Protein AF-A0A3B3UXQ2-F1 (afdb_monomer)

Organism: NCBI:txid48699

Radius of gyration: 31.1 Å; Cα contacts (8 Å, |Δi|>4): 184; chains: 1; bounding box: 37×90×106 Å

InterPro domains:
  IPR001568 Ribonuclease T2-like [PF00445] (34-182)
  IPR001568 Ribonuclease T2-like [PTHR11240] (15-183)
  IPR018188 Ribonuclease T2, His active site 1 [PS00530] (60-67)
  IPR033130 Ribonuclease T2, His active site 2 [PS00531] (106-117)
  IPR033697 Ribonuclease T2, eukaryotic [cd01061] (34-186)
  IPR036430 Ribonuclease T2-like superfamily [G3DSA:3.90.730.10] (31-186)
  IPR036430 Ribonuclease T2-like superfamily [SSF55895] (14-182)

Secondary structure (DSSP, 8-state):
--PPP--PPP----------------------S-S-EEEEEE-HHHHHHHS-------S-EEEEEEESS-SS--TTS---GGGGGGGHHHHHHHS--SS-TT-SHHHHHHIIIIIHHHTTSTTTSSHHHHHHHHHHHHHHH-HHHHHHHTT----SSPPPHHHHHHHHHHHHSSPPP---PPPP--

Foldseek 3Di:
DDDDDDDDDDDDPPPPPPPPPPPPPPPPPPDQQADDKDFDKDQLVQVCVPPPFDDPDFFIATQFIAGPGFFQQDVPDFDDCVLAVVCVVVCLVRVADRHDSPDCVSVRRRCRTGLNSVLVDPQSVDSNSRSVVSSVVCVVLVLRVLCVVLVNHDDPDDDDPCSSQVSSCVVPVDGDDDDHDDPPPD

Sequence (186 aa):
MSATRSAMRLHFPLLVCLAAAMSSAVITSPIKLWTKVILTQQWPKTFCSTEHCQLNISYWTLHGLWPDKGEFCNSSWHFNATEIEDLIPDMKKVWPDLLNPSSFHFWKYEWSKHGTCAAEADSLNSQHKYFSKALELYQKVDLNSMLQKANITPSDKYYTFSDIEQAMENFYGVKPKIQCLHPSTV

Solvent-accessible surface area (backbone atoms only — not comparable to full-atom values): 11876 Å² total; per-residue (Å²): 142,84,87,84,81,85,84,89,80,85,82,77,81,80,81,78,78,79,77,76,78,80,77,77,75,78,81,75,72,78,82,69,77,49,91,50,74,43,83,38,70,41,53,51,63,66,57,44,70,82,41,91,50,91,73,97,57,93,57,70,26,45,72,47,61,32,37,78,38,69,62,50,64,37,86,83,61,68,70,56,71,80,63,37,57,91,48,45,72,56,38,59,70,44,46,46,34,74,78,46,67,91,48,63,61,55,60,37,48,49,33,33,35,22,36,46,43,40,29,76,40,85,80,22,54,42,72,41,39,38,56,52,48,46,54,51,48,52,64,71,64,32,63,59,62,52,33,48,77,70,72,53,65,96,61,97,68,84,77,58,71,64,60,57,48,51,54,47,21,72,70,71,75,46,83,76,89,86,86,80,82,74,82,75,89,122

Mean predicted aligned error: 9.8 Å

Nearest PDB structures (foldseek):
  3t0o-assembly1_A  TM=9.475E-01  e=4.324E-17  Homo sapiens
  1dix-assembly1_A  TM=9.294E-01  e=6.205E-11  Solanum lycopersicum
  1j1f-assembly1_A  TM=8.868E-01  e=3.486E-10  Momordica charantia
  1j1g-assembly1_A  TM=8.896E-01  e=1.731E-09  Momordica charantia
  1ucg-assembly2_B  TM=8.841E-01  e=1.958E-09  Momordica charantia

pLDDT: mean 89.01, std 15.71, range [41.19, 98.94]

Structure (mmCIF, N/CA/C/O backbone):
data_AF-A0A3B3UXQ2-F1
#
_entry.id   AF-A0A3B3UXQ2-F1
#
loop_
_atom_site.group_PDB
_atom_site.id
_atom_site.type_symbol
_atom_site.label_atom_id
_atom_site.label_alt_id
_atom_site.label_comp_id
_atom_site.label_asym_id
_atom_site.label_entity_id
_atom_site.label_seq_id
_atom_site.pdbx_PDB_ins_code
_atom_site.Cartn_x
_atom_site.Cartn_y
_atom_site.Cartn_z
_atom_site.occupancy
_atom_site.B_iso_or_equiv
_atom_site.auth_seq_id
_atom_site.auth_comp_id
_atom_site.auth_asym_id
_atom_site.auth_atom_id
_atom_site.pdbx_PDB_model_num
ATOM 1 N N . MET A 1 1 ? 18.613 -73.021 -80.975 1.00 45.41 1 MET A N 1
ATOM 2 C CA . MET A 1 1 ? 18.593 -73.886 -79.776 1.00 45.41 1 MET A CA 1
ATOM 3 C C . MET A 1 1 ? 19.503 -73.268 -78.730 1.00 45.41 1 MET A C 1
ATOM 5 O O . MET A 1 1 ? 20.704 -73.307 -78.929 1.00 45.41 1 MET A O 1
ATOM 9 N N . SER A 1 2 ? 18.962 -72.662 -77.676 1.00 41.69 2 SER A N 1
ATOM 10 C CA . SER A 1 2 ? 19.602 -72.665 -76.353 1.00 41.69 2 SER A CA 1
ATOM 11 C C . SER A 1 2 ? 18.616 -72.083 -75.344 1.00 41.69 2 SER A C 1
ATOM 13 O O . SER A 1 2 ? 18.311 -70.895 -75.378 1.00 41.69 2 SER A O 1
ATOM 15 N N . ALA A 1 3 ? 18.052 -72.956 -74.513 1.00 41.19 3 ALA A N 1
ATOM 16 C CA . ALA A 1 3 ? 17.227 -72.586 -73.375 1.00 41.19 3 ALA A CA 1
ATOM 17 C C . ALA A 1 3 ? 18.155 -72.312 -72.184 1.00 41.19 3 ALA A C 1
ATOM 19 O O . ALA A 1 3 ? 18.926 -73.185 -71.782 1.00 41.19 3 ALA A O 1
ATOM 20 N N . THR A 1 4 ? 18.099 -71.107 -71.624 1.00 48.34 4 THR A N 1
ATOM 21 C CA . THR A 1 4 ? 18.852 -70.723 -70.427 1.00 48.34 4 THR A CA 1
ATOM 22 C C . THR A 1 4 ? 18.126 -71.192 -69.165 1.00 48.34 4 THR A C 1
ATOM 24 O O . THR A 1 4 ? 16.944 -70.921 -68.954 1.00 48.34 4 THR A O 1
ATOM 27 N N . ARG A 1 5 ? 18.849 -71.933 -68.317 1.00 51.59 5 ARG A N 1
ATOM 28 C CA . ARG A 1 5 ? 18.400 -72.406 -67.002 1.00 51.59 5 ARG A CA 1
ATOM 29 C C . ARG A 1 5 ? 18.565 -71.317 -65.932 1.00 51.59 5 ARG A C 1
ATOM 31 O O . ARG A 1 5 ? 19.654 -70.796 -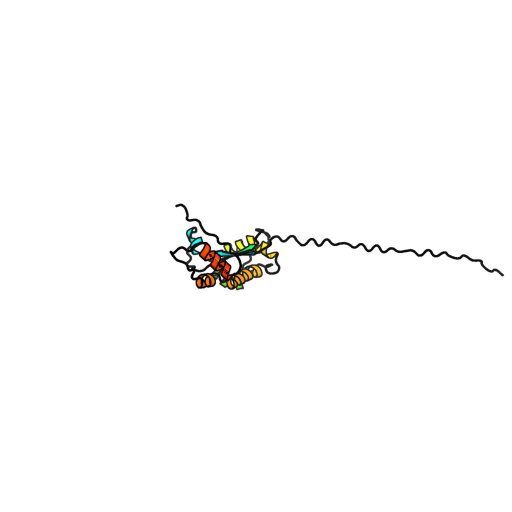65.752 1.00 51.59 5 ARG A O 1
ATOM 38 N N . SER A 1 6 ? 17.458 -71.070 -65.231 1.00 51.09 6 SER A N 1
ATOM 39 C CA . SER A 1 6 ? 17.244 -70.858 -63.785 1.00 51.09 6 SER A CA 1
ATOM 40 C C . SER A 1 6 ? 18.303 -70.166 -62.9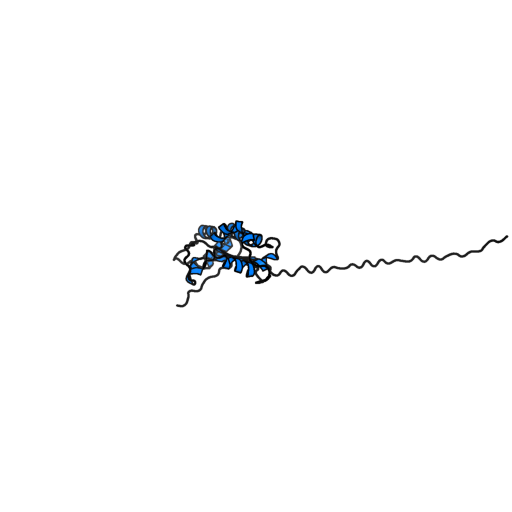07 1.00 51.09 6 SER A C 1
ATOM 42 O O . SER A 1 6 ? 19.418 -70.655 -62.756 1.00 51.09 6 SER A O 1
ATOM 44 N N . ALA A 1 7 ? 17.850 -69.167 -62.138 1.00 57.28 7 ALA A N 1
ATOM 45 C CA . ALA A 1 7 ? 18.237 -69.007 -60.734 1.00 57.28 7 ALA A CA 1
ATOM 46 C C . ALA A 1 7 ? 17.088 -68.344 -59.946 1.00 57.28 7 ALA A C 1
ATOM 48 O O . ALA A 1 7 ? 16.740 -67.186 -60.175 1.00 57.28 7 ALA A O 1
ATOM 49 N N . MET A 1 8 ? 16.488 -69.098 -59.024 1.00 56.50 8 MET A N 1
ATOM 50 C CA . MET A 1 8 ? 15.446 -68.647 -58.100 1.00 56.50 8 MET A CA 1
ATOM 51 C C . MET A 1 8 ? 16.088 -67.787 -56.999 1.00 56.50 8 MET A C 1
ATOM 53 O O . MET A 1 8 ? 16.945 -68.269 -56.262 1.00 56.50 8 MET A O 1
ATOM 57 N N . ARG A 1 9 ? 15.714 -66.506 -56.897 1.00 60.28 9 ARG A N 1
ATOM 58 C CA . ARG A 1 9 ? 16.185 -65.608 -55.829 1.00 60.28 9 ARG A CA 1
ATOM 59 C C . ARG A 1 9 ? 15.350 -65.828 -54.564 1.00 60.28 9 ARG A C 1
ATOM 61 O O . ARG A 1 9 ? 14.142 -65.617 -54.588 1.00 60.28 9 ARG A O 1
ATOM 68 N N . LEU A 1 10 ? 15.991 -66.226 -53.462 1.00 55.25 10 LEU A N 1
ATOM 69 C CA . LEU A 1 10 ? 15.386 -66.181 -52.128 1.00 55.25 10 LEU A CA 1
ATOM 70 C C . LEU A 1 10 ? 15.255 -64.716 -51.685 1.00 55.25 10 LEU A C 1
ATOM 72 O O . LEU A 1 10 ? 16.259 -64.019 -51.546 1.00 55.25 10 LEU A O 1
ATOM 76 N N . HIS A 1 11 ? 14.029 -64.261 -51.434 1.00 55.28 11 HIS A N 1
ATOM 77 C CA . HIS A 1 11 ? 13.772 -62.980 -50.782 1.00 55.28 11 HIS A CA 1
ATOM 78 C C . HIS A 1 11 ? 13.707 -63.177 -49.262 1.00 55.28 11 HIS A C 1
ATOM 80 O O . HIS A 1 11 ? 12.756 -63.757 -48.749 1.00 55.28 11 HIS A O 1
ATOM 86 N N . PHE A 1 12 ? 14.714 -62.676 -48.545 1.00 58.12 12 PHE A N 1
ATOM 87 C CA . PHE A 1 12 ? 14.623 -62.429 -47.105 1.00 58.12 12 PHE A CA 1
ATOM 88 C C . PHE A 1 12 ? 13.926 -61.075 -46.900 1.00 58.12 12 PHE A C 1
ATOM 90 O O . PHE A 1 12 ? 14.437 -60.071 -47.406 1.00 58.12 12 PHE A O 1
ATOM 97 N N . PRO A 1 13 ? 12.778 -60.995 -46.204 1.00 55.69 13 PRO A N 1
ATOM 98 C CA . PRO A 1 13 ? 12.176 -59.708 -45.901 1.00 55.69 13 PRO A CA 1
ATOM 99 C C . PRO A 1 13 ? 13.053 -58.999 -44.865 1.00 55.69 13 PRO A C 1
ATOM 101 O O . PRO A 1 13 ? 13.281 -59.505 -43.767 1.00 55.69 13 PRO A O 1
ATOM 104 N N . LEU A 1 14 ? 13.576 -57.830 -45.236 1.00 58.22 14 LEU A N 1
ATOM 105 C CA . LEU A 1 14 ? 14.294 -56.946 -44.327 1.00 58.22 14 LEU A CA 1
ATOM 106 C C . LEU A 1 14 ? 13.272 -56.405 -43.312 1.00 58.22 14 LEU A C 1
ATOM 108 O O . LEU A 1 14 ? 12.486 -55.514 -43.634 1.00 58.22 14 LEU A O 1
ATOM 112 N N . LEU A 1 15 ? 13.228 -56.976 -42.107 1.00 58.78 15 LEU A N 1
ATOM 113 C CA . LEU A 1 15 ? 12.403 -56.452 -41.019 1.00 58.78 15 LEU A CA 1
ATOM 114 C C . LEU A 1 15 ? 13.050 -55.147 -40.526 1.00 58.78 15 LEU A C 1
ATOM 116 O O . LEU A 1 15 ? 13.990 -55.159 -39.734 1.00 58.78 15 LEU A O 1
ATOM 120 N N . VAL A 1 16 ? 12.591 -54.009 -41.045 1.00 60.91 16 VAL A N 1
ATOM 121 C CA . VAL A 1 16 ? 13.014 -52.689 -40.565 1.00 60.91 16 VAL A CA 1
ATOM 122 C C . VAL A 1 16 ? 12.272 -52.411 -39.257 1.00 60.91 16 VAL A C 1
ATOM 124 O O . VAL A 1 16 ? 11.147 -51.916 -39.258 1.00 60.91 16 VAL A O 1
ATOM 127 N N . CYS A 1 17 ? 12.886 -52.753 -38.123 1.00 57.38 17 CYS A N 1
ATOM 128 C CA . CYS A 1 17 ? 12.421 -52.290 -36.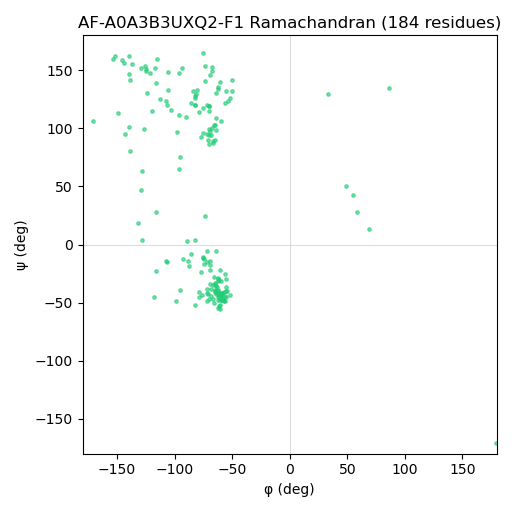818 1.00 57.38 17 CYS A CA 1
ATOM 129 C C . CYS A 1 17 ? 12.683 -50.781 -36.709 1.00 57.38 17 CYS A C 1
ATOM 131 O O . CYS A 1 17 ? 13.796 -50.358 -36.395 1.00 57.38 17 CYS A O 1
ATOM 133 N N . LEU A 1 18 ? 11.661 -49.963 -36.970 1.00 61.59 18 LEU A N 1
ATOM 134 C CA . LEU A 1 18 ? 11.674 -48.545 -36.618 1.00 61.59 18 LEU A CA 1
ATOM 135 C C . LEU A 1 18 ? 11.628 -48.443 -35.084 1.00 61.59 18 LEU A C 1
ATOM 137 O O . LEU A 1 18 ? 10.563 -48.500 -34.472 1.00 61.59 18 LEU A O 1
ATOM 141 N N . ALA A 1 19 ? 12.790 -48.330 -34.444 1.00 62.09 19 ALA A N 1
ATOM 142 C CA . ALA A 1 19 ? 12.859 -47.950 -33.041 1.00 62.09 19 ALA A CA 1
ATOM 143 C C . ALA A 1 19 ? 12.462 -46.470 -32.938 1.00 62.09 19 ALA A C 1
ATOM 145 O O . ALA A 1 19 ? 13.280 -45.577 -33.154 1.00 62.09 19 ALA A O 1
ATOM 146 N N . ALA A 1 20 ? 11.186 -46.201 -32.661 1.00 63.41 20 ALA A N 1
ATOM 147 C CA . ALA A 1 20 ? 10.742 -44.866 -32.298 1.00 63.41 20 ALA A CA 1
ATOM 148 C C . ALA A 1 20 ? 11.381 -44.515 -30.949 1.00 63.41 20 ALA A C 1
ATOM 150 O O . ALA A 1 20 ? 10.963 -45.011 -29.902 1.00 63.41 20 ALA A O 1
ATOM 151 N N . ALA A 1 21 ? 12.426 -43.689 -30.975 1.00 63.66 21 ALA A N 1
ATOM 152 C CA . ALA A 1 21 ? 12.974 -43.093 -29.770 1.00 63.66 21 ALA A CA 1
ATOM 153 C C . ALA A 1 21 ? 11.899 -42.174 -29.174 1.00 63.66 21 ALA A C 1
ATOM 155 O O . ALA A 1 21 ? 11.699 -41.048 -29.630 1.00 63.66 21 ALA A O 1
ATOM 156 N N . MET A 1 22 ? 11.169 -42.676 -28.177 1.00 65.12 22 MET A N 1
ATOM 157 C CA . MET A 1 22 ? 10.328 -41.859 -27.309 1.00 65.12 22 MET A CA 1
ATOM 158 C C . MET A 1 22 ? 11.271 -40.974 -26.495 1.00 65.12 22 MET A C 1
ATOM 160 O O . MET A 1 22 ? 11.751 -41.358 -25.430 1.00 65.12 22 MET A O 1
ATOM 164 N N . SER A 1 23 ? 11.619 -39.817 -27.053 1.00 63.56 23 SER A N 1
ATOM 165 C CA . SER A 1 23 ? 12.373 -38.797 -26.340 1.00 63.56 23 SER A CA 1
ATOM 166 C C . SER A 1 23 ? 11.430 -38.198 -25.303 1.00 63.56 23 SER A C 1
ATOM 168 O O . SER A 1 23 ? 10.652 -37.291 -25.598 1.00 63.56 23 SER A O 1
ATOM 170 N N . SER A 1 24 ? 11.421 -38.777 -24.104 1.00 63.53 24 SER A N 1
ATOM 171 C CA . SER A 1 24 ? 10.720 -38.217 -22.955 1.00 63.53 24 SER A CA 1
ATOM 172 C C . SER A 1 24 ? 11.399 -36.898 -22.600 1.00 63.53 24 SER A C 1
ATOM 174 O O . SER A 1 24 ? 12.364 -36.872 -21.839 1.00 63.53 24 SER A O 1
ATOM 176 N N . ALA A 1 25 ? 10.930 -35.798 -23.190 1.00 63.47 25 ALA A N 1
ATOM 177 C CA . ALA A 1 25 ? 11.287 -34.467 -22.735 1.00 63.47 25 ALA A CA 1
ATOM 178 C C . ALA A 1 25 ? 10.817 -34.356 -21.282 1.00 63.47 25 ALA A C 1
ATOM 180 O O . ALA A 1 25 ? 9.619 -34.299 -21.002 1.00 63.47 25 ALA A O 1
ATOM 181 N N . VAL A 1 26 ? 11.762 -34.393 -20.345 1.00 62.19 26 VAL A N 1
ATOM 182 C CA . VAL A 1 26 ? 11.487 -34.089 -18.945 1.00 62.19 26 VAL A CA 1
ATOM 183 C C . VAL A 1 26 ? 11.091 -32.618 -18.914 1.00 62.19 26 VAL A C 1
ATOM 185 O O . VAL A 1 26 ? 11.939 -31.740 -19.055 1.00 62.19 26 VAL A O 1
ATOM 188 N N . ILE A 1 27 ? 9.792 -32.345 -18.795 1.00 61.56 27 ILE A N 1
ATOM 189 C CA . ILE A 1 27 ? 9.278 -30.996 -18.568 1.00 61.56 27 ILE A CA 1
ATOM 190 C C . ILE A 1 27 ? 9.687 -30.627 -17.142 1.00 61.56 27 ILE A C 1
ATOM 192 O O . ILE A 1 27 ? 8.961 -30.874 -16.181 1.00 61.56 27 ILE A O 1
ATOM 196 N N . THR A 1 28 ? 10.892 -30.086 -16.978 1.00 60.62 28 THR A N 1
ATOM 197 C CA . THR A 1 28 ? 11.260 -29.391 -15.750 1.00 60.62 28 THR A CA 1
ATOM 198 C C . THR A 1 28 ? 10.453 -28.103 -15.736 1.00 60.62 28 THR A C 1
ATOM 200 O O . THR A 1 28 ? 10.793 -27.153 -16.442 1.00 60.62 28 THR A O 1
ATOM 203 N N . SER A 1 29 ? 9.346 -28.081 -14.992 1.00 65.25 29 SER A N 1
ATOM 204 C CA . SER A 1 29 ? 8.642 -26.832 -14.713 1.00 65.25 29 SER A CA 1
ATOM 205 C C . SER A 1 29 ? 9.662 -25.807 -14.206 1.00 65.25 29 SER A C 1
ATOM 207 O O . SER A 1 29 ? 10.474 -26.168 -13.345 1.00 65.25 29 SER A O 1
ATOM 209 N N . PRO A 1 30 ? 9.669 -24.567 -14.726 1.00 68.56 30 PRO A N 1
ATOM 210 C CA . PRO A 1 30 ? 10.588 -23.551 -14.239 1.00 68.56 30 PRO A CA 1
ATOM 211 C C . PRO A 1 30 ? 10.400 -23.401 -12.728 1.00 68.56 30 PRO A C 1
ATOM 213 O O . PRO A 1 30 ? 9.272 -23.363 -12.226 1.00 68.56 30 PRO A O 1
ATOM 216 N N . ILE A 1 31 ? 11.516 -23.394 -11.998 1.00 74.12 31 ILE A N 1
ATOM 217 C CA . ILE A 1 31 ? 11.514 -23.181 -10.553 1.00 74.12 31 ILE A CA 1
ATOM 218 C C . ILE A 1 31 ? 10.983 -21.769 -10.329 1.00 74.12 31 ILE A C 1
ATOM 220 O O . ILE A 1 31 ? 11.674 -20.804 -10.646 1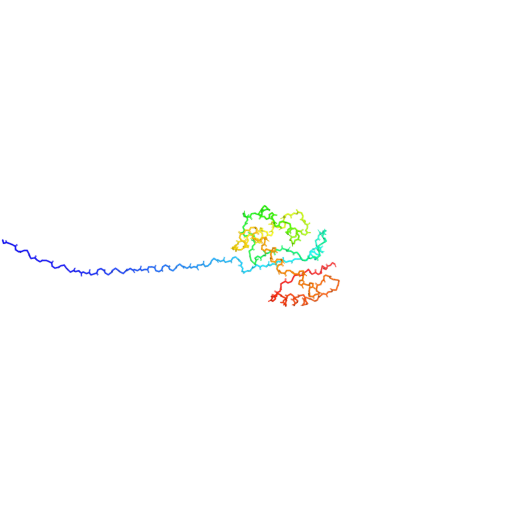.00 74.12 31 ILE A O 1
ATOM 224 N N . LYS A 1 32 ? 9.761 -21.660 -9.800 1.00 80.50 32 LYS A N 1
ATOM 225 C CA . LYS A 1 32 ? 9.189 -20.365 -9.436 1.00 80.50 32 LYS A CA 1
ATOM 226 C C . LYS A 1 32 ? 10.013 -19.736 -8.324 1.00 80.50 32 LYS A C 1
ATOM 228 O O . LYS A 1 32 ? 10.265 -20.393 -7.308 1.00 80.50 32 LYS A O 1
ATOM 233 N N . LEU A 1 33 ? 10.393 -18.473 -8.490 1.00 88.75 33 LEU A N 1
ATOM 234 C CA . LEU A 1 33 ? 11.176 -17.745 -7.492 1.00 88.75 33 LEU A CA 1
ATOM 235 C C . LEU A 1 33 ? 10.388 -17.541 -6.189 1.00 88.75 33 LEU A C 1
ATOM 237 O O . LEU A 1 33 ? 10.951 -17.577 -5.093 1.00 88.75 33 LEU A O 1
ATOM 241 N N . TRP A 1 34 ? 9.076 -17.357 -6.313 1.00 95.75 34 TRP A N 1
ATOM 242 C CA . TRP A 1 34 ? 8.150 -17.099 -5.218 1.00 95.75 34 TRP A CA 1
ATOM 243 C C . TRP A 1 34 ? 6.837 -17.861 -5.412 1.00 95.75 34 TRP A C 1
ATOM 245 O O . TRP A 1 34 ? 6.515 -18.343 -6.500 1.00 95.75 34 TRP A O 1
ATOM 255 N N . THR A 1 35 ? 6.075 -18.008 -4.329 1.00 95.69 35 THR A N 1
ATOM 256 C CA . THR A 1 35 ? 4.835 -18.807 -4.319 1.00 95.69 35 THR A CA 1
ATOM 257 C C . THR A 1 35 ? 3.587 -17.984 -4.051 1.00 95.69 35 THR A C 1
ATOM 259 O O . THR A 1 35 ? 2.493 -18.384 -4.451 1.00 95.69 35 THR A O 1
ATOM 262 N N . LYS A 1 36 ? 3.738 -16.823 -3.411 1.00 95.75 36 LYS A N 1
ATOM 263 C CA . LYS A 1 36 ? 2.648 -15.880 -3.156 1.00 95.75 36 LYS A CA 1
ATOM 264 C C . LYS A 1 36 ? 3.147 -14.440 -3.210 1.00 95.75 36 LYS A C 1
ATOM 266 O O . LYS A 1 36 ? 4.325 -14.174 -2.991 1.00 95.75 36 LYS A O 1
ATOM 271 N N . VAL A 1 37 ? 2.211 -13.527 -3.440 1.00 97.19 37 VAL A N 1
ATOM 272 C CA . VAL A 1 37 ? 2.403 -12.089 -3.239 1.00 97.19 37 VAL A CA 1
ATOM 273 C C . VAL A 1 37 ? 1.675 -11.640 -1.979 1.00 97.19 37 VAL A C 1
ATOM 275 O O . VAL A 1 37 ? 0.645 -12.203 -1.606 1.00 97.19 37 VAL A O 1
ATOM 278 N N . ILE A 1 38 ? 2.218 -10.629 -1.320 1.00 98.50 38 ILE A N 1
ATOM 279 C CA . ILE A 1 38 ? 1.728 -10.066 -0.069 1.00 98.50 38 ILE A CA 1
ATOM 280 C C . ILE A 1 38 ? 1.403 -8.603 -0.349 1.00 98.50 38 ILE A C 1
ATOM 282 O O . ILE A 1 38 ? 2.295 -7.827 -0.675 1.00 98.50 38 ILE A O 1
ATOM 286 N N . LEU A 1 39 ? 0.126 -8.233 -0.250 1.00 98.69 39 LEU A N 1
ATOM 287 C CA . LEU A 1 39 ? -0.279 -6.831 -0.266 1.00 98.69 39 LEU A CA 1
ATOM 288 C C . LEU A 1 39 ? -0.024 -6.241 1.122 1.00 98.69 39 LEU A C 1
ATOM 290 O O . LEU A 1 39 ? -0.673 -6.632 2.094 1.00 98.69 39 LEU A O 1
ATOM 294 N N . THR A 1 40 ? 0.902 -5.299 1.208 1.00 98.62 40 THR A N 1
ATOM 295 C CA . THR A 1 40 ? 1.344 -4.698 2.462 1.00 98.62 40 THR A CA 1
ATOM 296 C C . THR A 1 40 ? 0.817 -3.274 2.561 1.00 98.62 40 THR A C 1
ATOM 298 O O . THR A 1 40 ? 1.073 -2.439 1.693 1.00 98.62 40 THR A O 1
ATOM 301 N N . GLN A 1 41 ? 0.087 -2.987 3.635 1.00 98.69 41 GLN A N 1
ATOM 302 C CA . GLN A 1 41 ? -0.409 -1.652 3.964 1.00 98.69 41 GLN A CA 1
ATOM 303 C C . GLN A 1 41 ? 0.202 -1.187 5.285 1.00 98.69 41 GLN A C 1
ATOM 305 O O . GLN A 1 41 ? 0.536 -2.004 6.144 1.00 98.69 41 GLN A O 1
ATOM 310 N N . GLN A 1 42 ? 0.341 0.122 5.451 1.00 97.44 42 GLN A N 1
ATOM 311 C CA . GLN A 1 42 ? 0.900 0.742 6.646 1.00 97.44 42 GLN A CA 1
ATOM 312 C C . GLN A 1 42 ? -0.017 1.835 7.184 1.00 97.44 42 GLN A C 1
ATOM 314 O O . GLN A 1 42 ? -0.769 2.462 6.436 1.00 97.44 42 GLN A O 1
ATOM 319 N N . TRP A 1 43 ? 0.055 2.060 8.496 1.00 97.19 43 TRP A N 1
ATOM 320 C CA . TRP A 1 43 ? -0.643 3.154 9.156 1.00 97.19 43 TRP A CA 1
ATOM 321 C C . TRP A 1 43 ? 0.306 4.348 9.328 1.00 97.19 43 TRP A C 1
ATOM 323 O O . TRP A 1 43 ? 1.234 4.263 10.142 1.00 97.19 43 TRP A O 1
ATOM 333 N N . PRO A 1 44 ? 0.092 5.471 8.612 1.00 95.69 44 PRO A N 1
ATOM 334 C CA . PRO A 1 44 ? 1.044 6.579 8.594 1.00 95.69 44 PRO A CA 1
ATOM 335 C C . PRO A 1 44 ? 1.368 7.151 9.970 1.00 95.69 44 PRO A C 1
ATOM 337 O O . PRO A 1 44 ? 2.533 7.388 10.261 1.00 95.69 44 PRO A O 1
ATOM 340 N N . LYS A 1 45 ? 0.384 7.303 10.869 1.00 93.31 45 LYS A N 1
ATOM 341 C CA . LYS A 1 45 ? 0.662 7.838 12.214 1.00 93.31 45 LYS A CA 1
ATOM 342 C C . LYS A 1 45 ? 1.558 6.923 13.049 1.00 93.31 45 LYS A C 1
ATOM 344 O O . LYS A 1 45 ? 2.338 7.428 13.845 1.00 93.31 45 LYS A O 1
ATOM 349 N N . THR A 1 46 ? 1.460 5.602 12.877 1.00 93.31 46 THR A N 1
ATOM 350 C CA . THR A 1 46 ? 2.360 4.664 13.567 1.00 93.31 46 THR A CA 1
ATOM 351 C C . THR A 1 46 ? 3.768 4.778 12.998 1.00 93.31 46 THR A C 1
ATOM 353 O O . THR A 1 46 ? 4.703 4.943 13.771 1.00 93.31 46 THR A O 1
ATOM 356 N N . PHE A 1 47 ? 3.925 4.788 11.672 1.00 93.38 47 PHE A N 1
ATOM 357 C CA . PHE A 1 47 ? 5.230 5.001 11.032 1.00 93.38 47 PHE A CA 1
ATOM 358 C C . PHE A 1 47 ? 5.886 6.320 11.487 1.00 93.38 47 PHE A C 1
ATOM 360 O O . PHE A 1 47 ? 7.024 6.344 11.945 1.00 93.38 47 PHE A O 1
ATOM 367 N N . CYS A 1 48 ? 5.125 7.412 11.462 1.00 91.81 48 CYS A N 1
ATOM 368 C CA . CYS A 1 48 ? 5.576 8.744 11.862 1.00 91.81 48 CYS A CA 1
ATOM 369 C C . CYS A 1 48 ? 5.772 8.938 13.375 1.00 91.81 48 CYS A C 1
ATOM 371 O O . CYS A 1 48 ? 6.196 10.007 13.800 1.00 91.81 48 CYS A O 1
ATOM 373 N N . SER A 1 49 ? 5.427 7.950 14.206 1.00 89.88 49 SER A N 1
ATOM 374 C CA . SER A 1 49 ? 5.725 8.004 15.644 1.00 89.88 49 SER A CA 1
ATOM 375 C C . SER A 1 49 ? 7.192 7.685 15.941 1.00 89.88 49 SER A C 1
ATOM 377 O O . SER A 1 49 ? 7.718 8.130 16.957 1.00 89.88 49 SER A O 1
ATOM 379 N N . THR A 1 50 ? 7.857 6.955 15.041 1.00 88.75 50 THR A N 1
ATOM 380 C CA . THR A 1 50 ? 9.286 6.618 15.132 1.00 88.75 50 THR A CA 1
ATOM 381 C C . THR A 1 50 ? 10.147 7.382 14.137 1.00 88.75 50 THR A C 1
ATOM 383 O O . THR A 1 50 ? 11.362 7.405 14.287 1.00 88.75 50 THR A O 1
ATOM 386 N N . GLU A 1 51 ? 9.534 8.017 13.140 1.00 88.56 51 GLU A N 1
ATOM 387 C CA . GLU A 1 51 ? 10.222 8.722 12.063 1.00 88.56 51 GLU A CA 1
ATOM 388 C C . GLU A 1 51 ? 9.808 10.195 12.010 1.00 88.56 51 GLU A C 1
ATOM 390 O O . GLU A 1 51 ? 8.656 10.547 12.267 1.00 88.56 51 GLU A O 1
ATOM 395 N N . HIS A 1 52 ? 10.724 11.078 11.613 1.00 86.00 52 HIS A N 1
ATOM 396 C CA . HIS A 1 52 ? 10.407 12.494 11.438 1.00 86.00 52 HIS A CA 1
ATOM 397 C C . HIS A 1 52 ? 9.605 12.723 10.156 1.00 86.00 52 HIS A C 1
ATOM 399 O O . HIS A 1 52 ? 10.159 12.881 9.070 1.00 86.00 52 HIS A O 1
ATOM 405 N N . CYS A 1 53 ? 8.284 12.779 10.301 1.00 86.81 53 CYS A N 1
ATOM 406 C CA . CYS A 1 53 ? 7.355 13.032 9.209 1.00 86.81 53 CYS A CA 1
ATOM 407 C C . CYS A 1 53 ? 6.427 14.218 9.534 1.00 86.81 53 CYS A C 1
ATOM 409 O O . CYS A 1 53 ? 6.129 14.498 10.696 1.00 86.81 53 CYS A O 1
ATOM 411 N N . GLN A 1 54 ? 5.932 14.908 8.503 1.00 70.44 54 GLN A N 1
ATOM 412 C CA . GLN A 1 54 ? 4.948 15.991 8.634 1.00 70.44 54 GLN A CA 1
ATOM 413 C C . GLN A 1 54 ? 3.752 15.751 7.708 1.00 70.44 54 GLN A C 1
ATOM 415 O O . GLN A 1 54 ? 3.504 16.510 6.773 1.00 70.44 54 GLN A O 1
ATOM 420 N N . LEU A 1 55 ? 3.014 14.664 7.948 1.00 79.00 55 LEU A N 1
ATOM 421 C CA . LEU A 1 55 ? 1.868 14.282 7.123 1.00 79.00 55 LEU A CA 1
ATOM 422 C C . LEU A 1 55 ? 0.589 14.134 7.938 1.00 79.00 55 LEU A C 1
ATOM 424 O O . LEU A 1 55 ? 0.538 13.419 8.935 1.00 79.00 55 LEU A O 1
ATOM 428 N N . ASN A 1 56 ? -0.479 14.767 7.452 1.00 87.12 56 ASN A N 1
ATOM 429 C CA . ASN A 1 56 ? -1.827 14.592 7.981 1.00 87.12 56 ASN A CA 1
ATOM 430 C C . ASN A 1 56 ? -2.593 13.544 7.157 1.00 87.12 56 ASN A C 1
ATOM 432 O O . ASN A 1 56 ? -3.551 13.865 6.456 1.00 87.12 56 ASN A O 1
ATOM 436 N N . ILE A 1 57 ? -2.125 12.294 7.201 1.00 93.31 57 ILE A N 1
ATOM 437 C CA . ILE A 1 57 ? -2.790 11.155 6.556 1.00 93.31 57 ILE A CA 1
ATOM 438 C C . ILE A 1 57 ? -3.431 10.290 7.642 1.00 93.31 57 ILE A C 1
ATOM 440 O O . ILE A 1 57 ? -2.758 9.787 8.542 1.00 93.31 57 ILE A O 1
ATOM 444 N N . SER A 1 58 ? -4.750 10.137 7.561 1.00 93.81 58 SER A N 1
ATOM 445 C CA . SER A 1 58 ? -5.587 9.430 8.540 1.00 93.81 58 SER A CA 1
ATOM 446 C C . SER A 1 58 ? -6.270 8.189 7.955 1.00 93.81 58 SER A C 1
ATOM 448 O O . SER A 1 58 ? -7.342 7.793 8.408 1.00 93.81 58 SER A O 1
ATOM 450 N N . TYR A 1 59 ? -5.650 7.578 6.949 1.00 96.75 59 TYR A N 1
ATOM 451 C CA . TYR A 1 59 ? -6.082 6.335 6.315 1.00 96.75 59 TYR A CA 1
ATOM 452 C C . TYR A 1 59 ? -4.875 5.417 6.082 1.00 96.75 59 TYR A C 1
ATOM 454 O O . TYR A 1 59 ? -3.738 5.886 6.000 1.00 96.75 59 TYR A O 1
ATOM 462 N N . TRP A 1 60 ? -5.121 4.110 5.996 1.00 98.12 60 TRP A N 1
ATOM 463 C CA . TRP A 1 60 ? -4.116 3.115 5.620 1.00 98.12 60 TRP A CA 1
ATOM 464 C C . TRP A 1 60 ? -3.623 3.383 4.205 1.00 98.12 60 TRP A C 1
ATOM 466 O O . TRP A 1 60 ? -4.442 3.590 3.314 1.00 98.12 60 TRP A O 1
ATOM 476 N N . THR A 1 61 ? -2.311 3.355 3.999 1.00 98.25 61 THR A N 1
ATOM 477 C CA . THR A 1 61 ? -1.681 3.505 2.684 1.00 98.25 61 THR A CA 1
ATOM 478 C C . THR A 1 61 ? -0.959 2.224 2.289 1.00 98.25 61 THR A C 1
ATOM 480 O O . THR A 1 61 ? -0.628 1.393 3.135 1.00 98.25 61 THR A O 1
ATOM 483 N N . LEU A 1 62 ? -0.700 2.046 0.999 1.00 98.62 62 LEU A N 1
ATOM 484 C CA . LEU A 1 62 ? 0.196 1.014 0.502 1.00 98.62 62 LEU A CA 1
ATOM 485 C C . LEU A 1 62 ? 1.616 1.241 1.027 1.00 98.62 62 LEU A C 1
ATOM 487 O O . LEU A 1 62 ? 2.143 2.354 1.006 1.00 98.62 62 LEU A O 1
ATOM 491 N N . HIS A 1 63 ? 2.226 0.146 1.465 1.00 98.38 63 HIS A N 1
ATOM 492 C CA . HIS A 1 63 ? 3.671 0.022 1.607 1.00 98.38 63 HIS A CA 1
ATOM 493 C C . HIS A 1 63 ? 4.223 -0.724 0.391 1.00 98.38 63 HIS A C 1
ATOM 495 O O . HIS A 1 63 ? 5.124 -0.209 -0.260 1.00 98.38 63 HIS A O 1
ATOM 501 N N . GLY A 1 64 ? 3.629 -1.867 0.019 1.00 98.62 64 GLY A N 1
ATOM 502 C CA . GLY A 1 64 ? 3.936 -2.482 -1.267 1.00 98.62 64 GLY A CA 1
ATOM 503 C C . GLY A 1 64 ? 3.241 -3.790 -1.600 1.00 98.62 64 GLY A C 1
ATOM 504 O O . GLY A 1 64 ? 2.281 -4.185 -0.943 1.00 98.62 64 GLY A O 1
ATOM 505 N N . LEU A 1 65 ? 3.691 -4.421 -2.686 1.00 98.81 65 LEU A N 1
ATOM 506 C CA . LEU A 1 65 ? 3.184 -5.696 -3.191 1.00 98.81 65 LEU A CA 1
ATOM 507 C C . LEU A 1 65 ? 4.356 -6.666 -3.354 1.00 98.81 65 LEU A C 1
ATOM 509 O O . LEU A 1 65 ? 5.105 -6.600 -4.324 1.00 98.81 65 LEU A O 1
ATOM 513 N N . TRP A 1 66 ? 4.545 -7.558 -2.391 1.00 98.56 66 TRP A N 1
ATOM 514 C CA . TRP A 1 66 ? 5.817 -8.263 -2.250 1.00 98.56 66 TRP A CA 1
ATOM 515 C C . TRP A 1 66 ? 5.688 -9.748 -2.546 1.00 98.56 66 TRP A C 1
ATOM 517 O O . TRP A 1 66 ? 4.894 -10.425 -1.890 1.00 98.56 66 TRP A O 1
ATOM 527 N N . PRO A 1 67 ? 6.488 -10.298 -3.467 1.00 98.31 67 PRO A N 1
ATOM 528 C CA . PRO A 1 67 ? 6.792 -11.721 -3.468 1.00 98.31 67 PRO A CA 1
ATOM 529 C C . PRO A 1 67 ? 7.248 -12.196 -2.082 1.00 98.31 67 PRO A C 1
ATOM 531 O O . PRO A 1 67 ? 7.984 -11.494 -1.390 1.00 98.31 67 PRO A O 1
ATOM 534 N N . ASP A 1 68 ? 6.838 -13.394 -1.665 1.00 97.25 68 ASP A N 1
ATOM 535 C CA . ASP A 1 68 ? 7.251 -13.951 -0.369 1.00 97.25 68 ASP A CA 1
ATOM 536 C C . ASP A 1 68 ? 8.736 -14.336 -0.304 1.00 97.25 68 ASP A C 1
ATOM 538 O O . ASP A 1 68 ? 9.267 -14.570 0.785 1.00 97.25 68 ASP A O 1
ATOM 542 N N . LYS A 1 69 ? 9.393 -14.413 -1.463 1.00 97.00 69 LYS A N 1
ATOM 543 C CA . LYS A 1 69 ? 10.815 -14.708 -1.631 1.00 97.00 69 LYS A CA 1
ATOM 544 C C . LYS A 1 69 ? 11.389 -13.911 -2.799 1.00 97.00 69 LYS A C 1
ATOM 546 O O . LYS A 1 69 ? 10.679 -13.586 -3.746 1.00 97.00 69 LYS A O 1
ATOM 551 N N . GLY A 1 70 ? 12.701 -13.697 -2.746 1.00 95.62 70 GLY A N 1
ATOM 552 C CA . GLY A 1 70 ? 13.441 -12.952 -3.757 1.00 95.62 70 GLY A CA 1
ATOM 553 C C . GLY A 1 70 ? 13.419 -11.453 -3.483 1.00 95.62 70 GLY A C 1
ATOM 554 O O . GLY A 1 70 ? 12.384 -10.873 -3.165 1.00 95.62 70 GLY A O 1
ATOM 555 N N . GLU A 1 71 ? 14.585 -10.835 -3.613 1.00 97.62 71 GLU A N 1
ATOM 556 C CA . GLU A 1 71 ? 14.755 -9.389 -3.565 1.00 97.62 71 GLU A CA 1
ATOM 557 C C . GLU A 1 71 ? 15.778 -8.987 -4.628 1.00 97.62 71 GLU A C 1
ATOM 559 O O . GLU A 1 71 ? 16.715 -9.741 -4.895 1.00 97.62 71 GLU A O 1
ATOM 564 N N . PHE A 1 72 ? 15.612 -7.803 -5.221 1.00 97.81 72 PHE A N 1
ATOM 565 C CA . PHE A 1 72 ? 16.559 -7.242 -6.195 1.00 97.81 72 PHE A CA 1
ATOM 566 C C . PHE A 1 72 ? 16.847 -8.175 -7.389 1.00 97.81 72 PHE A C 1
ATOM 568 O O . PHE A 1 72 ? 17.988 -8.316 -7.829 1.00 97.81 72 PHE A O 1
ATOM 575 N N . CYS A 1 73 ? 15.808 -8.815 -7.929 1.00 97.94 73 CYS A N 1
ATOM 576 C CA . CYS A 1 73 ? 15.940 -9.914 -8.892 1.00 97.94 73 CYS A CA 1
ATOM 577 C C . CYS A 1 73 ? 16.411 -9.496 -10.287 1.00 97.94 73 CYS A C 1
ATOM 579 O O . CYS A 1 73 ? 16.828 -10.345 -11.073 1.00 97.94 73 CYS A O 1
ATOM 581 N N . ASN A 1 74 ? 16.357 -8.203 -10.609 1.00 97.81 74 ASN A N 1
ATOM 582 C CA . ASN A 1 74 ? 16.902 -7.679 -11.853 1.00 97.81 74 ASN A CA 1
ATOM 583 C C . ASN A 1 74 ? 17.530 -6.296 -11.636 1.00 97.81 74 ASN A C 1
ATOM 585 O O . ASN A 1 74 ? 16.852 -5.272 -11.693 1.00 97.81 74 ASN A O 1
ATOM 589 N N . SER A 1 75 ? 18.845 -6.264 -11.409 1.00 96.50 75 SER A N 1
ATOM 590 C CA . SER A 1 75 ? 19.594 -5.022 -11.176 1.00 96.50 75 SER A CA 1
ATOM 591 C C . SER A 1 75 ? 19.705 -4.124 -12.411 1.00 96.50 75 SER A C 1
ATOM 593 O O . SER A 1 75 ? 19.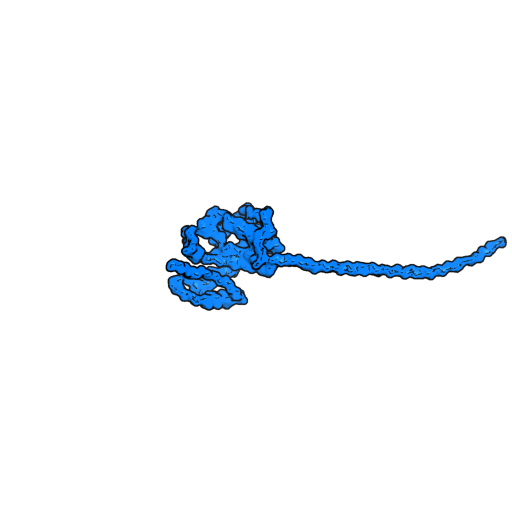982 -2.936 -12.260 1.00 96.50 75 SER A O 1
ATOM 595 N N . SER A 1 76 ? 19.473 -4.657 -13.615 1.00 98.31 76 SER A N 1
ATOM 596 C CA . SER A 1 76 ? 19.490 -3.898 -14.872 1.00 98.31 76 SER A CA 1
ATOM 597 C C . SER A 1 76 ? 18.135 -3.278 -15.223 1.00 98.31 76 SER A C 1
ATOM 599 O O . SER A 1 76 ? 18.068 -2.409 -16.091 1.00 98.31 76 SER A O 1
ATOM 601 N N . TRP A 1 77 ? 17.049 -3.692 -14.563 1.00 98.19 77 TRP A N 1
ATOM 602 C CA . TRP A 1 77 ? 15.704 -3.191 -14.843 1.00 98.19 77 TRP A CA 1
ATOM 603 C C . TRP A 1 77 ? 15.327 -2.048 -13.905 1.00 98.19 77 TRP A C 1
ATOM 605 O O . TRP A 1 77 ? 14.569 -2.190 -12.943 1.00 98.19 77 TRP A O 1
ATOM 615 N N . HIS A 1 78 ? 15.898 -0.883 -14.184 1.00 98.50 78 HIS A N 1
ATOM 616 C CA . HIS A 1 78 ? 15.696 0.305 -13.368 1.00 98.50 78 HIS A CA 1
ATOM 617 C C . HIS A 1 78 ? 14.259 0.842 -13.433 1.00 98.50 78 HIS A C 1
ATOM 619 O O . HIS A 1 78 ? 13.550 0.680 -14.423 1.00 98.50 78 HIS A O 1
ATOM 625 N N . PHE A 1 79 ? 13.847 1.515 -12.355 1.00 98.75 79 PHE A N 1
ATOM 626 C CA . PHE A 1 79 ? 12.577 2.233 -12.299 1.00 98.75 79 PHE A CA 1
ATOM 627 C C . PHE A 1 79 ? 12.515 3.341 -13.360 1.00 98.75 79 PHE A C 1
ATOM 629 O O . PHE A 1 79 ? 13.503 4.057 -13.541 1.00 98.75 79 PHE A O 1
ATOM 636 N N . ASN A 1 80 ? 11.358 3.517 -14.003 1.00 98.62 80 ASN A N 1
ATOM 637 C CA . ASN A 1 80 ? 11.156 4.503 -15.055 1.00 98.62 80 ASN A CA 1
ATOM 638 C C . ASN A 1 80 ? 9.779 5.165 -14.909 1.00 98.62 80 ASN A C 1
ATOM 640 O O . ASN A 1 80 ? 8.766 4.624 -15.336 1.00 98.62 80 ASN A O 1
ATOM 644 N N . ALA A 1 81 ? 9.752 6.377 -14.353 1.00 98.06 81 ALA A N 1
ATOM 645 C CA . ALA A 1 81 ? 8.507 7.083 -14.052 1.00 98.06 81 ALA A CA 1
ATOM 646 C C . ALA A 1 81 ? 7.581 7.279 -15.268 1.00 98.06 81 ALA A C 1
ATOM 648 O O . ALA A 1 81 ? 6.371 7.380 -15.082 1.00 98.06 81 ALA A O 1
ATOM 649 N N . THR A 1 82 ? 8.115 7.307 -16.497 1.00 98.50 82 THR A N 1
ATOM 650 C CA . THR A 1 82 ? 7.286 7.448 -17.704 1.00 98.50 82 THR A CA 1
ATOM 651 C C . THR A 1 82 ? 6.430 6.213 -17.984 1.00 98.50 82 THR A C 1
ATOM 653 O O . THR A 1 82 ? 5.397 6.330 -18.633 1.00 98.50 82 THR A O 1
ATOM 656 N N . GLU A 1 83 ? 6.800 5.035 -17.468 1.00 98.69 83 GLU A N 1
ATOM 657 C CA . GLU A 1 83 ? 6.007 3.805 -17.613 1.00 98.69 83 GLU A CA 1
ATOM 658 C C . GLU A 1 83 ? 4.768 3.780 -16.715 1.00 98.69 83 GLU A C 1
ATOM 660 O O . GLU A 1 83 ? 3.940 2.886 -16.863 1.00 98.69 83 GLU A O 1
ATOM 665 N N . ILE A 1 84 ? 4.643 4.719 -15.775 1.00 98.56 84 ILE A N 1
ATOM 666 C CA . ILE A 1 84 ? 3.538 4.773 -14.809 1.00 98.56 84 ILE A CA 1
ATOM 667 C C . ILE A 1 84 ? 2.905 6.161 -14.709 1.00 98.56 84 ILE A C 1
ATOM 669 O O . ILE A 1 84 ? 2.266 6.464 -13.703 1.00 98.56 84 ILE A O 1
ATOM 673 N N . GLU A 1 85 ? 3.122 7.028 -15.699 1.00 98.50 85 GLU A N 1
ATOM 674 C CA . GLU A 1 85 ? 2.720 8.438 -15.643 1.00 98.50 85 GLU A CA 1
ATOM 675 C C . GLU A 1 85 ? 1.222 8.611 -15.341 1.00 98.50 85 GLU A C 1
ATOM 677 O O . GLU A 1 85 ? 0.843 9.444 -14.514 1.00 98.50 85 GLU A O 1
ATOM 682 N N . ASP A 1 86 ? 0.386 7.755 -15.928 1.00 98.75 86 ASP A N 1
ATOM 683 C CA . ASP A 1 86 ? -1.060 7.698 -15.711 1.00 98.75 86 ASP A CA 1
ATOM 684 C C . ASP A 1 86 ? -1.447 7.287 -14.281 1.00 98.75 86 ASP A C 1
ATOM 686 O O . ASP A 1 86 ? -2.490 7.706 -13.779 1.00 98.75 86 ASP A O 1
ATOM 690 N N . LEU A 1 87 ? -0.594 6.519 -13.598 1.00 98.81 87 LEU A N 1
ATOM 691 C CA . LEU A 1 87 ? -0.821 6.031 -12.236 1.00 98.81 87 LEU A CA 1
ATOM 692 C C . LEU A 1 87 ? -0.341 7.019 -11.163 1.00 98.81 87 LEU A C 1
ATOM 694 O O . LEU A 1 87 ? -0.751 6.908 -10.006 1.00 98.81 87 LEU A O 1
ATOM 698 N N . ILE A 1 88 ? 0.524 7.984 -11.506 1.00 98.44 88 ILE A N 1
ATOM 699 C CA . ILE A 1 88 ? 1.157 8.902 -10.539 1.00 98.44 88 ILE A CA 1
ATOM 700 C C . ILE A 1 88 ? 0.145 9.607 -9.616 1.00 98.44 88 ILE A C 1
ATOM 702 O O . ILE A 1 88 ? 0.425 9.687 -8.415 1.00 98.44 88 ILE A O 1
ATOM 706 N N . PRO A 1 89 ? -1.007 10.128 -10.092 1.00 98.06 89 PRO A N 1
ATOM 707 C CA . PRO A 1 89 ? -1.980 10.775 -9.212 1.00 98.06 89 PRO A CA 1
ATOM 708 C C . PRO A 1 89 ? -2.499 9.848 -8.105 1.00 98.06 89 PRO A C 1
ATOM 710 O O . PRO A 1 89 ? -2.548 10.248 -6.939 1.00 98.06 89 PRO A O 1
ATOM 713 N N . ASP A 1 90 ? -2.816 8.598 -8.447 1.00 98.38 90 ASP A N 1
ATOM 714 C CA . ASP A 1 90 ? -3.279 7.600 -7.483 1.00 98.38 90 ASP A CA 1
ATOM 715 C C . ASP A 1 90 ? -2.139 7.137 -6.577 1.00 98.38 90 ASP A C 1
ATOM 717 O O . ASP A 1 90 ? -2.309 7.076 -5.359 1.00 98.38 90 ASP A O 1
ATOM 721 N N . MET A 1 91 ? -0.948 6.910 -7.134 1.00 98.06 91 MET A N 1
ATOM 722 C CA . MET A 1 91 ? 0.254 6.559 -6.376 1.00 98.06 91 MET A CA 1
ATOM 723 C C . MET A 1 91 ? 0.569 7.600 -5.291 1.00 98.06 91 MET A C 1
ATOM 725 O O . MET A 1 91 ? 0.794 7.234 -4.139 1.00 98.06 91 MET A O 1
ATOM 729 N N . LYS A 1 92 ? 0.503 8.902 -5.604 1.00 96.94 92 LYS A N 1
ATOM 730 C CA . LYS A 1 92 ? 0.700 9.981 -4.613 1.00 96.94 92 LYS A CA 1
ATOM 731 C C . LYS A 1 92 ? -0.337 9.961 -3.492 1.00 96.94 92 LYS A C 1
ATOM 733 O O . LYS A 1 92 ? -0.041 10.390 -2.381 1.00 96.94 92 LYS A O 1
ATOM 738 N N . LYS A 1 93 ? -1.554 9.503 -3.785 1.00 96.25 93 LYS A N 1
ATOM 739 C CA . LYS A 1 93 ? -2.656 9.459 -2.824 1.00 96.25 93 LYS A CA 1
ATOM 740 C C . LYS A 1 93 ? -2.579 8.223 -1.933 1.00 96.25 93 LYS A C 1
ATOM 742 O O . LYS A 1 93 ? -2.664 8.347 -0.718 1.00 96.25 93 LYS A O 1
ATOM 747 N N . VAL A 1 94 ? -2.454 7.034 -2.519 1.00 97.62 94 VAL A N 1
ATOM 748 C CA . VAL A 1 94 ? -2.620 5.773 -1.778 1.00 97.62 94 VAL A CA 1
ATOM 749 C C . VAL A 1 94 ? -1.315 5.040 -1.511 1.00 97.62 94 VAL A C 1
ATOM 751 O O . VAL A 1 94 ? -1.302 4.174 -0.648 1.00 97.62 94 VAL A O 1
ATOM 754 N N . TRP A 1 95 ? -0.222 5.396 -2.183 1.00 98.06 95 TRP A N 1
ATOM 755 C CA . TRP A 1 95 ? 1.105 4.814 -1.978 1.00 98.06 95 TRP A CA 1
ATOM 756 C C . TRP A 1 95 ? 2.191 5.893 -1.763 1.00 98.06 95 TRP A C 1
ATOM 758 O O . TRP A 1 95 ? 3.238 5.842 -2.405 1.00 98.06 95 TRP A O 1
ATOM 768 N N . PRO A 1 96 ? 1.985 6.907 -0.902 1.00 96.56 96 PRO A N 1
ATOM 769 C CA . PRO A 1 96 ? 2.954 7.983 -0.724 1.00 96.56 96 PRO A CA 1
ATOM 770 C C . PRO A 1 96 ? 4.250 7.499 -0.062 1.00 96.56 96 PRO A C 1
ATOM 772 O O . PRO A 1 96 ? 4.238 6.630 0.810 1.00 96.56 96 PRO A O 1
ATOM 775 N N . ASP A 1 97 ? 5.358 8.151 -0.409 1.00 94.94 97 ASP A N 1
ATOM 776 C CA . ASP A 1 97 ? 6.537 8.190 0.452 1.00 94.94 97 ASP A CA 1
ATOM 777 C C . ASP A 1 97 ? 6.209 9.070 1.672 1.00 94.94 97 ASP A C 1
ATOM 779 O O . ASP A 1 97 ? 5.934 10.266 1.538 1.00 94.94 97 ASP A O 1
ATOM 783 N N . LEU A 1 98 ? 6.190 8.467 2.864 1.00 94.44 98 LEU A N 1
ATOM 784 C CA . LEU A 1 98 ? 5.820 9.167 4.095 1.00 94.44 98 LEU A CA 1
ATOM 785 C C . LEU A 1 98 ? 6.911 10.121 4.609 1.00 94.44 98 LEU A C 1
ATOM 787 O O . LEU A 1 98 ? 6.613 10.994 5.425 1.00 94.44 98 LEU A O 1
ATOM 791 N N . LEU A 1 99 ? 8.152 9.973 4.141 1.00 93.06 99 LEU A N 1
ATOM 792 C CA . LEU A 1 99 ? 9.280 10.833 4.505 1.00 93.06 99 LEU A CA 1
ATOM 793 C C . LEU A 1 99 ? 9.472 11.953 3.481 1.00 93.06 99 LEU A C 1
ATOM 795 O O . LEU A 1 99 ? 9.759 13.092 3.848 1.00 93.06 99 LEU A O 1
ATOM 799 N N . ASN A 1 100 ? 9.303 11.643 2.194 1.00 92.00 100 ASN A N 1
ATOM 800 C CA . ASN A 1 100 ? 9.471 12.598 1.104 1.00 92.00 100 ASN A CA 1
ATOM 801 C C . ASN A 1 100 ? 8.381 12.445 0.022 1.00 92.00 100 ASN A C 1
ATOM 803 O O . ASN A 1 100 ? 8.644 11.890 -1.046 1.00 92.00 100 ASN A O 1
ATOM 807 N N . PRO A 1 101 ? 7.174 12.999 0.241 1.00 88.88 101 PRO A N 1
ATOM 808 C CA . PRO A 1 101 ? 6.004 12.793 -0.628 1.00 88.88 101 PRO A CA 1
ATOM 809 C C . PRO A 1 101 ? 6.171 13.251 -2.081 1.00 88.88 101 PRO A C 1
ATOM 811 O O . PRO A 1 101 ? 5.429 12.828 -2.966 1.00 88.88 101 PRO A O 1
ATOM 814 N N . SER A 1 102 ? 7.118 14.157 -2.329 1.00 88.81 102 SER A N 1
ATOM 815 C CA . SER A 1 102 ? 7.411 14.692 -3.662 1.00 88.81 102 SER A CA 1
ATOM 816 C C . SER A 1 102 ? 8.389 13.818 -4.451 1.00 88.81 102 SER A C 1
ATOM 818 O O . SER A 1 102 ? 8.631 14.085 -5.627 1.00 88.81 102 SER A O 1
ATOM 820 N N . SER A 1 103 ? 8.979 12.806 -3.814 1.00 92.88 103 SER A N 1
ATOM 821 C CA . SER A 1 103 ? 10.020 11.958 -4.382 1.00 92.88 103 SER A CA 1
ATOM 822 C C . SER A 1 103 ? 9.463 10.659 -4.957 1.00 92.88 103 SER A C 1
ATOM 824 O O . SER A 1 103 ? 8.539 10.060 -4.419 1.00 92.88 103 SER A O 1
ATOM 826 N N . PHE A 1 104 ? 10.103 10.164 -6.018 1.00 96.62 104 PHE A N 1
ATOM 827 C CA . PHE A 1 104 ? 9.880 8.812 -6.541 1.00 96.62 104 PHE A CA 1
ATOM 828 C C . PHE A 1 104 ? 10.793 7.761 -5.895 1.00 96.62 104 PHE A C 1
ATOM 830 O O . PHE A 1 104 ? 10.783 6.601 -6.304 1.00 96.62 104 PHE A O 1
ATOM 837 N N . HIS A 1 105 ? 11.622 8.153 -4.920 1.00 97.00 105 HIS A N 1
ATOM 838 C CA . HIS A 1 105 ? 12.620 7.273 -4.313 1.00 97.00 105 HIS A CA 1
ATOM 839 C C . HIS A 1 105 ? 11.991 6.002 -3.736 1.00 97.00 105 HIS A C 1
ATOM 841 O O . HIS A 1 105 ? 12.495 4.906 -3.987 1.00 97.00 105 HIS A O 1
ATOM 847 N N . PHE A 1 106 ? 10.864 6.138 -3.035 1.00 97.94 106 PHE A N 1
ATOM 848 C CA . PHE A 1 106 ? 10.168 4.993 -2.466 1.00 97.94 106 PHE A CA 1
ATOM 849 C C . PHE A 1 106 ? 9.672 4.013 -3.537 1.00 97.94 106 PHE A C 1
ATOM 851 O O . PHE A 1 106 ? 9.979 2.828 -3.469 1.00 97.94 106 PHE A O 1
ATOM 858 N N . TRP A 1 107 ? 9.010 4.488 -4.596 1.00 98.69 107 TRP A N 1
ATOM 859 C CA . TRP A 1 107 ? 8.535 3.608 -5.675 1.00 98.69 107 TRP A CA 1
ATOM 860 C C . TRP A 1 107 ? 9.684 2.978 -6.456 1.00 98.69 107 TRP A C 1
ATOM 862 O O . TRP A 1 107 ? 9.606 1.811 -6.835 1.00 98.69 107 TRP A O 1
ATOM 872 N N . LYS A 1 108 ? 10.787 3.710 -6.642 1.00 98.69 108 LYS A N 1
ATOM 873 C CA . LYS A 1 108 ? 12.018 3.156 -7.213 1.00 98.69 108 LYS A CA 1
ATOM 874 C C . LYS A 1 108 ? 12.563 2.008 -6.363 1.00 98.69 108 LYS A C 1
ATOM 876 O O . LYS A 1 108 ? 12.997 1.001 -6.926 1.00 98.69 108 LYS A O 1
ATOM 881 N N . TYR A 1 109 ? 12.556 2.156 -5.039 1.00 98.56 109 TYR A N 1
ATOM 882 C CA . TYR A 1 109 ? 12.990 1.111 -4.116 1.00 98.56 109 TYR A CA 1
ATOM 883 C C . TYR A 1 109 ? 12.062 -0.106 -4.176 1.00 98.56 109 TYR A C 1
ATOM 885 O O . TYR A 1 109 ? 12.545 -1.213 -4.408 1.00 98.56 109 TYR A O 1
ATOM 893 N N . GLU A 1 110 ? 10.748 0.103 -4.078 1.00 98.81 110 GLU A N 1
ATOM 894 C CA . GLU A 1 110 ? 9.738 -0.960 -4.160 1.00 98.81 110 GLU A CA 1
ATOM 895 C C . GLU A 1 110 ? 9.804 -1.721 -5.492 1.00 98.81 110 GLU A C 1
ATOM 897 O O . GLU A 1 110 ? 9.757 -2.952 -5.517 1.00 98.81 110 GLU A O 1
ATOM 902 N N . TRP A 1 111 ? 9.983 -1.011 -6.608 1.00 98.88 111 TRP A N 1
ATOM 903 C CA . TRP A 1 111 ? 10.181 -1.633 -7.915 1.00 98.88 111 TRP A CA 1
ATOM 904 C C . TRP A 1 111 ? 11.456 -2.478 -7.953 1.00 98.88 111 TRP A C 1
ATOM 906 O O . TRP A 1 111 ? 11.403 -3.664 -8.273 1.00 98.88 111 TRP A O 1
ATOM 916 N N . SER A 1 112 ? 12.599 -1.881 -7.602 1.00 98.75 112 SER A N 1
ATOM 917 C CA . SER A 1 112 ? 13.901 -2.552 -7.652 1.00 98.75 112 SER A CA 1
ATOM 918 C C . SER A 1 112 ? 13.920 -3.797 -6.768 1.00 98.75 112 SER A C 1
ATOM 920 O O . SER A 1 112 ? 14.321 -4.872 -7.215 1.00 98.75 112 SER A O 1
ATOM 922 N N . LYS A 1 113 ? 13.442 -3.664 -5.529 1.00 98.75 113 LYS A N 1
ATOM 923 C CA . LYS A 1 113 ? 13.495 -4.718 -4.524 1.00 98.75 113 LYS A CA 1
ATOM 924 C C . LYS A 1 113 ? 12.449 -5.806 -4.749 1.00 98.75 113 LYS A C 1
ATOM 926 O O . LYS A 1 113 ? 12.801 -6.974 -4.643 1.00 98.75 113 LYS A O 1
ATOM 931 N N . HIS A 1 114 ? 11.207 -5.447 -5.074 1.00 98.75 114 HIS A N 1
ATOM 932 C CA . HIS A 1 114 ? 10.078 -6.386 -5.105 1.00 98.75 114 HIS A CA 1
ATOM 933 C C . HIS A 1 114 ? 9.458 -6.537 -6.497 1.00 98.75 114 HIS A C 1
ATOM 935 O O . HIS A 1 114 ? 9.231 -7.662 -6.949 1.00 98.75 114 HIS A O 1
ATOM 941 N N . GLY A 1 115 ? 9.228 -5.427 -7.202 1.00 98.62 115 GLY A N 1
ATOM 942 C CA . GLY A 1 115 ? 8.600 -5.4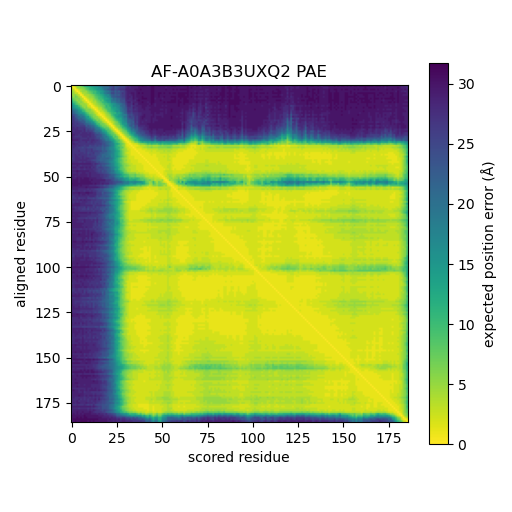27 -8.527 1.00 98.62 115 GLY A CA 1
ATOM 943 C C . GLY A 1 115 ? 9.359 -6.252 -9.568 1.00 98.62 115 GLY A C 1
ATOM 944 O O . GLY A 1 115 ? 8.750 -7.047 -10.283 1.00 98.62 115 GLY A O 1
ATOM 945 N N . THR A 1 116 ? 10.693 -6.162 -9.588 1.00 98.56 116 THR A N 1
ATOM 946 C CA . THR A 1 116 ? 11.533 -6.952 -10.508 1.00 98.56 116 THR A CA 1
ATOM 947 C C . THR A 1 116 ? 11.412 -8.463 -10.291 1.00 98.56 116 THR A C 1
ATOM 949 O O . THR A 1 116 ? 11.510 -9.225 -11.248 1.00 98.56 116 THR A O 1
ATOM 952 N N . CYS A 1 117 ? 11.164 -8.908 -9.057 1.00 98.38 117 CYS A N 1
ATOM 953 C CA . CYS A 1 117 ? 10.918 -10.312 -8.726 1.00 98.38 117 CYS A CA 1
ATOM 954 C C . CYS A 1 117 ? 9.477 -10.723 -9.074 1.00 98.38 117 CYS A C 1
ATOM 956 O O . CYS A 1 117 ? 9.232 -11.802 -9.614 1.00 98.38 117 CYS A O 1
ATOM 958 N N . ALA A 1 118 ? 8.510 -9.843 -8.796 1.00 98.19 118 ALA A N 1
ATOM 959 C CA . ALA A 1 118 ? 7.100 -10.063 -9.104 1.00 98.19 118 ALA A CA 1
ATOM 960 C C . ALA A 1 118 ? 6.847 -10.204 -10.614 1.00 98.19 118 ALA A C 1
ATOM 962 O O . ALA A 1 118 ? 5.950 -10.942 -11.023 1.00 98.19 118 ALA A O 1
ATOM 963 N N . ALA A 1 119 ? 7.673 -9.545 -11.432 1.00 97.75 119 ALA A N 1
ATOM 964 C CA . ALA A 1 119 ? 7.592 -9.550 -12.886 1.00 97.75 119 ALA A CA 1
ATOM 965 C C . ALA A 1 119 ? 7.834 -10.921 -13.551 1.00 97.75 119 ALA A C 1
ATOM 967 O O . ALA A 1 119 ? 7.620 -11.042 -14.755 1.00 97.75 119 ALA A O 1
ATOM 968 N N . GLU A 1 120 ? 8.207 -11.962 -12.793 1.00 95.69 120 GLU A N 1
ATOM 969 C CA . GLU A 1 120 ? 8.153 -13.356 -13.265 1.00 95.69 120 GLU A CA 1
ATOM 970 C C . GLU A 1 120 ? 6.720 -13.777 -13.652 1.00 95.69 120 GLU A C 1
ATOM 972 O O . GLU A 1 120 ? 6.527 -14.584 -14.559 1.00 95.69 120 GLU A O 1
ATOM 977 N N . ALA A 1 121 ? 5.695 -13.224 -12.992 1.00 96.50 121 ALA A N 1
ATOM 978 C CA . ALA A 1 121 ? 4.302 -13.512 -13.318 1.00 96.50 121 ALA A CA 1
ATOM 979 C C . ALA A 1 121 ? 3.791 -12.629 -14.466 1.00 96.50 121 ALA A C 1
ATOM 981 O O . ALA A 1 121 ? 3.870 -11.405 -14.395 1.00 96.50 121 ALA A O 1
ATOM 982 N N . ASP A 1 122 ? 3.133 -13.225 -15.466 1.00 96.56 122 ASP A N 1
ATOM 983 C CA . ASP A 1 122 ? 2.594 -12.517 -16.644 1.00 96.56 122 ASP A CA 1
ATOM 984 C C . ASP A 1 122 ? 1.641 -11.355 -16.315 1.00 96.56 122 ASP A C 1
ATOM 986 O O . ASP A 1 122 ? 1.542 -10.366 -17.052 1.00 96.56 122 ASP A O 1
ATOM 990 N N . SER A 1 123 ? 0.933 -11.452 -15.189 1.00 97.19 123 SER A N 1
ATOM 991 C CA . SER A 1 123 ? 0.035 -10.405 -14.695 1.00 97.19 123 SER A CA 1
ATOM 992 C C . SER A 1 123 ? 0.760 -9.210 -14.069 1.00 97.19 123 SER A C 1
ATOM 994 O O . SER A 1 123 ? 0.112 -8.204 -13.800 1.00 97.19 123 SER A O 1
ATOM 996 N N . LEU A 1 124 ? 2.064 -9.325 -13.809 1.00 98.31 124 LEU A N 1
ATOM 997 C CA . LEU A 1 124 ? 2.918 -8.340 -13.133 1.00 98.31 124 LEU A CA 1
ATOM 998 C C . LEU A 1 124 ? 4.195 -8.023 -13.938 1.00 98.31 124 LEU A C 1
ATOM 1000 O O . LEU A 1 124 ? 5.036 -7.268 -13.466 1.00 98.31 124 LEU A O 1
ATOM 1004 N N . ASN A 1 125 ? 4.347 -8.583 -15.144 1.00 97.94 125 ASN A N 1
ATOM 1005 C CA . ASN A 1 125 ? 5.584 -8.582 -15.938 1.00 97.94 125 ASN A CA 1
ATOM 1006 C C . ASN A 1 125 ? 5.961 -7.242 -16.600 1.00 97.94 125 ASN A C 1
ATOM 1008 O O . ASN A 1 125 ? 6.669 -7.212 -17.604 1.00 97.94 125 ASN A O 1
ATOM 1012 N N . SER A 1 126 ? 5.492 -6.127 -16.050 1.00 98.75 126 SER A N 1
ATOM 1013 C CA . SER A 1 126 ? 5.951 -4.783 -16.390 1.00 98.75 126 SER A CA 1
ATOM 1014 C C . SER A 1 126 ? 5.781 -3.854 -15.194 1.00 98.75 126 SER A C 1
ATOM 1016 O O . SER A 1 126 ? 5.000 -4.139 -14.281 1.00 98.75 126 SER A O 1
ATOM 1018 N N . GLN A 1 127 ? 6.473 -2.714 -15.215 1.00 98.75 127 GLN A N 1
ATOM 1019 C CA . GLN A 1 127 ? 6.349 -1.709 -14.163 1.00 98.75 127 GLN A CA 1
ATOM 1020 C C . GLN A 1 127 ? 4.905 -1.223 -14.022 1.00 98.75 127 GLN A C 1
ATOM 1022 O O . GLN A 1 127 ? 4.343 -1.260 -12.927 1.00 98.75 127 GLN A O 1
ATOM 1027 N N . HIS A 1 128 ? 4.268 -0.884 -15.147 1.00 98.88 128 HIS A N 1
ATOM 1028 C CA . HIS A 1 128 ? 2.859 -0.491 -15.178 1.00 98.88 128 HIS A CA 1
ATOM 1029 C C . HIS A 1 128 ? 1.938 -1.562 -14.586 1.00 98.88 128 HIS A C 1
ATOM 1031 O O . HIS A 1 128 ? 1.141 -1.261 -13.698 1.00 98.88 128 HIS A O 1
ATOM 1037 N N . LYS A 1 129 ? 2.081 -2.831 -14.997 1.00 98.88 129 LYS A N 1
ATOM 1038 C CA . LYS A 1 129 ? 1.258 -3.940 -14.480 1.00 98.88 129 LYS A CA 1
ATOM 1039 C C . LYS A 1 129 ? 1.438 -4.149 -12.979 1.00 98.88 129 LYS A C 1
ATOM 1041 O O . LYS A 1 129 ? 0.457 -4.375 -12.277 1.00 98.88 129 LYS A O 1
ATOM 1046 N N . TYR A 1 130 ? 2.669 -4.067 -12.482 1.00 98.94 130 TYR A N 1
ATOM 1047 C CA . TYR A 1 130 ? 2.965 -4.210 -11.060 1.00 98.94 130 TYR A CA 1
ATOM 1048 C C . TYR A 1 130 ? 2.280 -3.122 -10.222 1.00 98.94 130 TYR A C 1
ATOM 1050 O O . TYR A 1 130 ? 1.527 -3.435 -9.294 1.00 98.94 130 TYR A O 1
ATOM 1058 N N . PHE A 1 131 ? 2.486 -1.852 -10.581 1.00 98.94 131 PHE A N 1
ATOM 1059 C CA . PHE A 1 131 ? 1.918 -0.731 -9.834 1.00 98.94 131 PHE A CA 1
ATOM 1060 C C . PHE A 1 131 ? 0.394 -0.657 -9.974 1.00 98.94 131 PHE A C 1
ATOM 1062 O O . PHE A 1 131 ? -0.302 -0.541 -8.966 1.00 98.94 131 PHE A O 1
ATOM 1069 N N . SER A 1 132 ? -0.151 -0.821 -11.183 1.00 98.88 132 SER A N 1
ATOM 1070 C CA . SER A 1 132 ? -1.608 -0.833 -11.392 1.00 98.88 132 SER A CA 1
ATOM 1071 C C . SER A 1 132 ? -2.290 -1.982 -10.646 1.00 98.88 132 SER A C 1
ATOM 1073 O O . SER A 1 132 ? -3.342 -1.773 -10.039 1.00 98.88 132 SER A O 1
ATOM 1075 N N . LYS A 1 133 ? -1.680 -3.177 -10.594 1.00 98.88 133 LYS A N 1
ATOM 1076 C CA . LYS A 1 133 ? -2.228 -4.299 -9.821 1.00 98.88 133 LYS A CA 1
ATOM 1077 C C . LYS A 1 133 ? -2.244 -4.010 -8.322 1.00 98.88 133 LYS A C 1
ATOM 1079 O O . LYS A 1 133 ? -3.219 -4.354 -7.660 1.00 98.88 133 LYS A O 1
ATOM 1084 N N . ALA A 1 134 ? -1.200 -3.390 -7.778 1.00 98.88 134 ALA A N 1
ATOM 1085 C CA . ALA A 1 134 ? -1.174 -3.011 -6.368 1.00 98.88 134 ALA A CA 1
ATOM 1086 C C . ALA A 1 134 ? -2.267 -1.980 -6.032 1.00 98.88 134 ALA A C 1
ATOM 1088 O O . ALA A 1 134 ? -2.959 -2.139 -5.026 1.00 98.88 134 ALA A O 1
ATOM 1089 N N . LEU A 1 135 ? -2.475 -0.980 -6.899 1.00 98.88 135 LEU A N 1
ATOM 1090 C CA . LEU A 1 135 ? -3.561 -0.001 -6.763 1.00 98.88 135 LEU A CA 1
ATOM 1091 C C . LEU A 1 135 ? -4.944 -0.669 -6.825 1.00 98.88 135 LEU A C 1
ATOM 1093 O O . LEU A 1 135 ? -5.793 -0.410 -5.972 1.00 98.88 135 LEU A O 1
ATOM 1097 N N . GLU A 1 136 ? -5.156 -1.578 -7.780 1.00 98.75 136 GLU A N 1
ATOM 1098 C CA . GLU A 1 136 ? -6.390 -2.365 -7.895 1.00 98.75 136 GLU A CA 1
ATOM 1099 C C . GLU A 1 136 ? -6.645 -3.197 -6.629 1.00 98.75 136 GLU A C 1
ATOM 1101 O O . GLU A 1 136 ? -7.753 -3.199 -6.093 1.00 98.75 136 GLU A O 1
ATOM 1106 N N . LEU A 1 137 ? -5.627 -3.905 -6.131 1.00 98.75 137 LEU A N 1
ATOM 1107 C CA . LEU A 1 137 ? -5.742 -4.726 -4.926 1.00 98.75 137 LEU A CA 1
ATOM 1108 C C . LEU A 1 137 ? -6.014 -3.873 -3.684 1.00 98.75 137 LEU A C 1
ATOM 1110 O O . LEU A 1 137 ? -6.846 -4.260 -2.869 1.00 98.75 137 LEU A O 1
ATOM 1114 N N . TYR A 1 138 ? -5.381 -2.705 -3.558 1.00 98.81 138 TYR A N 1
ATOM 1115 C CA . TYR A 1 138 ? -5.667 -1.754 -2.483 1.00 98.81 138 TYR A CA 1
ATOM 1116 C C . TYR A 1 138 ? -7.140 -1.328 -2.481 1.00 98.81 138 TYR A C 1
ATOM 1118 O O . TYR A 1 138 ? -7.796 -1.390 -1.440 1.00 98.81 138 TYR A O 1
ATOM 1126 N N . GLN A 1 139 ? -7.681 -0.972 -3.650 1.00 98.50 139 GLN A N 1
ATOM 1127 C CA . GLN A 1 139 ? -9.092 -0.602 -3.794 1.00 98.50 139 GLN A CA 1
ATOM 1128 C C . GLN A 1 139 ? -10.038 -1.770 -3.497 1.00 98.50 139 GLN A C 1
ATOM 1130 O O . GLN A 1 139 ? -11.079 -1.565 -2.885 1.00 98.50 139 GLN A O 1
ATOM 1135 N N . LYS A 1 140 ? -9.694 -2.993 -3.916 1.00 98.19 140 LYS A N 1
ATOM 1136 C CA . LYS A 1 140 ? -10.522 -4.187 -3.676 1.00 98.19 140 LYS A CA 1
ATOM 1137 C C . LYS A 1 140 ? -10.519 -4.636 -2.220 1.00 98.19 140 LYS A C 1
ATOM 1139 O O . LYS A 1 140 ? -11.545 -5.107 -1.739 1.00 98.19 140 LYS A O 1
ATOM 1144 N N . VAL A 1 141 ? -9.372 -4.540 -1.549 1.00 98.25 141 VAL A N 1
ATOM 1145 C CA . VAL A 1 141 ? -9.254 -4.887 -0.130 1.00 98.25 141 VAL A CA 1
ATOM 1146 C C . VAL A 1 141 ? -9.978 -3.850 0.722 1.00 98.25 141 VAL A C 1
ATOM 1148 O O . VAL A 1 141 ? -10.697 -4.239 1.628 1.00 98.25 141 VAL A O 1
ATOM 1151 N N . ASP A 1 142 ? -9.839 -2.556 0.418 1.00 98.00 142 ASP A N 1
ATOM 1152 C CA . ASP A 1 142 ? -10.566 -1.472 1.100 1.00 98.00 142 ASP A CA 1
ATOM 1153 C C . ASP A 1 142 ? -10.506 -1.570 2.640 1.00 98.00 142 ASP A C 1
ATOM 1155 O O . ASP A 1 142 ? -11.508 -1.519 3.363 1.00 98.00 142 ASP A O 1
ATOM 1159 N N . LEU A 1 143 ? -9.277 -1.727 3.152 1.00 98.38 143 LEU A N 1
ATOM 1160 C CA . LEU A 1 143 ? -9.000 -1.929 4.578 1.00 98.38 143 LEU A CA 1
ATOM 1161 C C . LEU A 1 143 ? -9.596 -0.815 5.448 1.00 98.38 143 LEU A C 1
ATOM 1163 O O . LEU A 1 143 ? -10.090 -1.082 6.542 1.00 98.38 143 LEU A O 1
ATOM 1167 N N . ASN A 1 144 ? -9.584 0.421 4.944 1.00 97.12 144 ASN A N 1
ATOM 1168 C CA . ASN A 1 144 ? -10.150 1.578 5.628 1.00 97.12 144 ASN A CA 1
ATOM 1169 C C . ASN A 1 144 ? -11.650 1.403 5.892 1.00 97.12 144 ASN A C 1
ATOM 1171 O O . ASN A 1 144 ? -12.078 1.481 7.046 1.00 97.12 144 ASN A O 1
ATOM 1175 N N . SER A 1 145 ? -12.444 1.132 4.853 1.00 97.75 145 SER A N 1
ATOM 1176 C CA . SER A 1 145 ? -13.893 0.979 5.013 1.00 97.75 145 SER A CA 1
ATOM 1177 C C . SER A 1 145 ? -14.250 -0.283 5.787 1.00 97.75 145 SER A C 1
ATOM 1179 O O . SER A 1 145 ? -15.226 -0.284 6.537 1.00 97.75 145 SER A O 1
ATOM 1181 N N . MET A 1 146 ? -13.476 -1.359 5.623 1.00 97.81 146 MET A N 1
ATOM 1182 C CA . MET A 1 146 ? -13.686 -2.594 6.377 1.00 97.81 146 MET A CA 1
ATOM 1183 C C . MET A 1 146 ? -13.536 -2.353 7.886 1.00 97.81 146 MET A C 1
ATOM 1185 O O . MET A 1 146 ? -14.463 -2.650 8.640 1.00 97.81 146 MET A O 1
ATOM 1189 N N . LEU A 1 147 ? -12.426 -1.750 8.330 1.00 98.19 147 LEU A N 1
ATOM 1190 C CA . LEU A 1 147 ? -12.201 -1.479 9.755 1.00 98.19 147 LEU A CA 1
ATOM 1191 C C . LEU A 1 147 ? -13.261 -0.526 10.322 1.00 98.19 147 LEU A C 1
ATOM 1193 O O . LEU A 1 147 ? -13.792 -0.770 11.404 1.00 98.19 147 LEU A O 1
ATOM 1197 N N . GLN A 1 148 ? -13.654 0.499 9.559 1.00 97.12 148 GLN A N 1
ATOM 1198 C CA . GLN A 1 148 ? -14.738 1.404 9.954 1.00 97.12 148 GLN A CA 1
ATOM 1199 C C . GLN A 1 148 ? -16.074 0.670 10.142 1.00 97.12 148 GLN A C 1
ATOM 1201 O O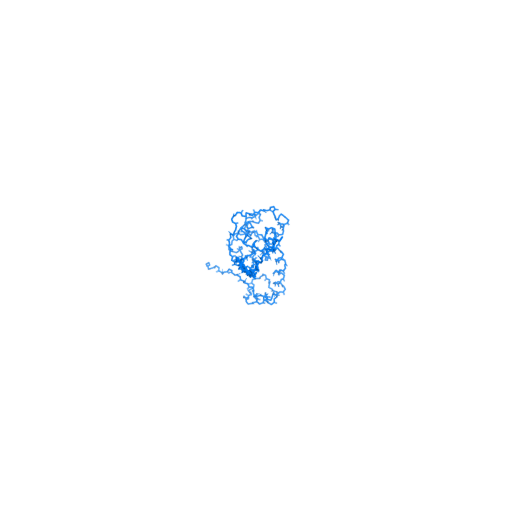 . GLN A 1 148 ? -16.749 0.895 11.145 1.00 97.12 148 GLN A O 1
ATOM 1206 N N . LYS A 1 149 ? -16.445 -0.245 9.234 1.00 97.50 149 LYS A N 1
ATOM 1207 C CA . LYS A 1 149 ? -17.661 -1.074 9.363 1.00 97.50 149 LYS A CA 1
ATOM 1208 C C . LYS A 1 149 ? -17.624 -1.986 10.591 1.00 97.50 149 LYS A C 1
ATOM 1210 O O . LYS A 1 149 ? -18.675 -2.282 11.153 1.00 97.50 149 LYS A O 1
ATOM 1215 N N . ALA A 1 150 ? -16.434 -2.398 11.021 1.00 97.50 150 ALA A N 1
ATOM 1216 C CA . ALA A 1 150 ? -16.222 -3.154 12.253 1.00 97.50 150 ALA A CA 1
ATOM 1217 C C . ALA A 1 150 ? -16.161 -2.270 13.520 1.00 97.50 150 ALA A C 1
ATOM 1219 O O . ALA A 1 150 ? -15.913 -2.785 14.606 1.00 97.50 150 ALA A O 1
ATOM 1220 N N . ASN A 1 151 ? -16.386 -0.952 13.411 1.00 97.00 151 ASN A N 1
ATOM 1221 C CA . ASN A 1 151 ? -16.194 0.034 14.487 1.00 97.00 151 ASN A CA 1
ATOM 1222 C C . ASN A 1 151 ? -14.756 0.068 15.048 1.00 97.00 151 ASN A C 1
ATOM 1224 O O . ASN A 1 151 ? -14.522 0.434 16.205 1.00 97.00 151 ASN A O 1
ATOM 1228 N N . ILE A 1 152 ? -13.781 -0.292 14.211 1.00 97.56 152 ILE A N 1
ATOM 1229 C CA . ILE A 1 152 ? -12.354 -0.178 14.496 1.00 97.56 152 ILE A CA 1
ATOM 1230 C C . ILE A 1 152 ? -11.860 1.112 13.846 1.00 97.56 152 ILE A C 1
ATOM 1232 O O . ILE A 1 152 ? -11.568 1.177 12.652 1.00 97.56 152 ILE A O 1
ATOM 1236 N N . THR A 1 153 ? -11.792 2.170 14.645 1.00 96.12 153 THR A N 1
ATOM 1237 C CA . THR A 1 153 ? -11.362 3.504 14.215 1.00 96.12 153 THR A CA 1
ATOM 1238 C C . THR A 1 153 ? -10.218 3.990 15.095 1.00 96.12 153 THR A C 1
ATOM 1240 O O . THR A 1 153 ? -10.197 3.645 16.277 1.00 96.12 153 THR A O 1
ATOM 1243 N N . PRO A 1 154 ? -9.290 4.818 14.582 1.00 94.50 154 PRO A N 1
ATOM 1244 C CA . PRO A 1 154 ? -8.227 5.388 15.406 1.00 94.50 154 PRO A CA 1
ATOM 1245 C C . PRO A 1 154 ? -8.791 6.068 16.662 1.00 94.50 154 PRO A C 1
ATOM 1247 O O . PRO A 1 154 ? -9.675 6.919 16.565 1.00 94.50 154 PRO A O 1
ATOM 1250 N N . SER A 1 155 ? -8.291 5.680 17.833 1.00 92.56 155 SER A N 1
ATOM 1251 C CA . SER A 1 155 ? -8.766 6.146 19.137 1.00 92.56 155 SER A CA 1
ATOM 1252 C C . SER A 1 155 ? -7.647 6.059 20.173 1.00 92.56 155 SER A C 1
ATOM 1254 O O . SER A 1 155 ? -6.715 5.275 20.008 1.00 92.56 155 SER A O 1
ATOM 1256 N N . ASP A 1 156 ? -7.779 6.813 21.264 1.00 90.81 156 ASP A N 1
ATOM 1257 C CA . ASP A 1 156 ? -6.951 6.654 22.467 1.00 90.81 156 ASP A CA 1
ATOM 1258 C C . ASP A 1 156 ? -7.356 5.414 23.287 1.00 90.81 156 ASP A C 1
ATOM 1260 O O . ASP A 1 156 ? -6.647 4.993 24.202 1.00 90.81 156 ASP A O 1
ATOM 1264 N N . LYS A 1 157 ? -8.513 4.814 22.976 1.00 93.75 157 LYS A N 1
ATOM 1265 C CA . LYS A 1 157 ? -8.933 3.530 23.541 1.00 93.75 157 LYS A CA 1
ATOM 1266 C C . LYS A 1 157 ? -8.267 2.389 22.781 1.00 93.75 157 LYS A C 1
ATOM 1268 O O . LYS A 1 157 ? -8.355 2.310 21.559 1.00 93.75 157 LYS A O 1
ATOM 1273 N N . TYR A 1 158 ? -7.650 1.481 23.528 1.00 94.75 158 TYR A N 1
ATOM 1274 C CA . TYR A 1 158 ? -7.004 0.302 22.969 1.00 94.75 158 TYR A CA 1
ATOM 1275 C C . TYR A 1 158 ? -8.026 -0.740 22.506 1.00 94.75 158 TYR A C 1
ATOM 1277 O O . TYR A 1 158 ? -9.006 -1.015 23.197 1.00 94.75 158 TYR A O 1
ATOM 1285 N N . TYR A 1 159 ? -7.731 -1.359 21.367 1.00 96.12 159 TYR A N 1
ATOM 1286 C CA . TYR A 1 159 ? -8.327 -2.619 20.932 1.00 96.12 159 TYR A CA 1
ATOM 1287 C C . TYR A 1 159 ? -7.434 -3.773 21.384 1.00 96.12 159 TYR A C 1
ATOM 1289 O O . TYR A 1 159 ? -6.211 -3.613 21.479 1.00 96.12 159 TYR A O 1
ATOM 1297 N N . THR A 1 160 ? -8.006 -4.952 21.620 1.00 96.38 160 THR A N 1
ATOM 1298 C CA . THR A 1 160 ? -7.172 -6.150 21.722 1.00 96.38 160 THR A CA 1
ATOM 1299 C C . THR A 1 160 ? -6.687 -6.549 20.328 1.00 96.38 160 THR A C 1
ATOM 1301 O O . THR A 1 160 ? -7.341 -6.279 19.320 1.00 96.38 160 THR A O 1
ATOM 1304 N N . PHE A 1 161 ? -5.543 -7.233 20.252 1.00 96.12 161 PHE A N 1
ATOM 1305 C CA . PHE A 1 161 ? -5.065 -7.796 18.983 1.00 96.12 161 PHE A CA 1
ATOM 1306 C C . PHE A 1 161 ? -6.125 -8.701 18.335 1.00 96.12 161 PHE A C 1
ATOM 1308 O O . PHE A 1 161 ? -6.344 -8.651 17.127 1.00 96.12 161 PHE A O 1
ATOM 1315 N N . SER A 1 162 ? -6.814 -9.483 19.169 1.00 97.00 162 SER A N 1
ATOM 1316 C CA . SER A 1 162 ? -7.863 -10.407 18.755 1.00 97.00 162 SER A CA 1
ATOM 1317 C C . SER A 1 162 ? -9.061 -9.699 18.119 1.00 97.00 162 SER A C 1
ATOM 1319 O O . SER A 1 162 ? -9.619 -10.230 17.164 1.00 97.00 162 SER A O 1
ATOM 1321 N N . ASP A 1 163 ? -9.445 -8.513 18.604 1.00 96.44 163 ASP A N 1
ATOM 1322 C CA . ASP A 1 163 ? -10.566 -7.753 18.030 1.00 96.44 163 ASP A CA 1
ATOM 1323 C C . ASP A 1 163 ? -10.285 -7.389 16.567 1.00 96.44 163 ASP A C 1
ATOM 1325 O O . ASP A 1 163 ? -11.139 -7.558 15.697 1.00 96.44 163 ASP A O 1
ATOM 1329 N N . ILE A 1 164 ? -9.060 -6.931 16.287 1.00 97.81 164 ILE A N 1
ATOM 1330 C CA . ILE A 1 164 ? -8.638 -6.541 14.939 1.00 97.81 164 ILE A CA 1
ATOM 1331 C C . ILE A 1 164 ? -8.458 -7.777 14.055 1.00 97.81 164 ILE A C 1
ATOM 1333 O O . ILE A 1 164 ? -8.981 -7.813 12.941 1.00 97.81 164 ILE A O 1
ATOM 1337 N N . GLU A 1 165 ? -7.749 -8.799 14.542 1.00 98.12 165 GLU A N 1
ATOM 1338 C CA . GLU A 1 165 ? -7.479 -10.014 13.767 1.00 98.12 165 GLU A CA 1
ATOM 1339 C C . GLU A 1 165 ? -8.776 -10.736 13.372 1.00 98.12 165 GLU A C 1
ATOM 1341 O O . GLU A 1 165 ? -8.960 -11.041 12.194 1.00 98.12 165 GLU A O 1
ATOM 1346 N N . GLN A 1 166 ? -9.705 -10.939 14.313 1.00 98.00 166 GLN A N 1
ATOM 1347 C CA . GLN A 1 166 ? -10.970 -11.621 14.027 1.00 98.00 166 GLN A CA 1
ATOM 1348 C C . GLN A 1 166 ? -11.881 -10.798 13.115 1.00 98.00 166 GLN A C 1
ATOM 1350 O O . GLN A 1 166 ? -12.527 -11.368 12.239 1.00 98.00 166 GLN A O 1
ATOM 1355 N N . ALA A 1 167 ? -11.934 -9.470 13.269 1.00 98.19 167 ALA A N 1
ATOM 1356 C CA . ALA A 1 167 ? -12.711 -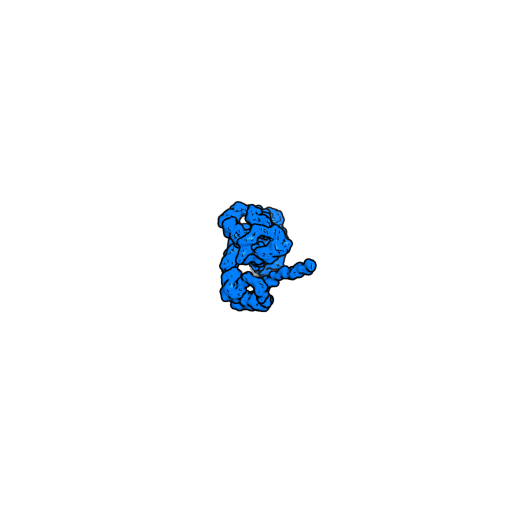8.627 12.360 1.00 98.19 167 ALA A CA 1
ATOM 1357 C C . ALA A 1 167 ? -12.220 -8.767 10.909 1.00 98.19 167 ALA A C 1
ATOM 1359 O O . ALA A 1 167 ? -13.025 -8.932 9.989 1.00 98.19 167 ALA A O 1
ATOM 1360 N N . MET A 1 168 ? -10.899 -8.764 10.713 1.00 98.31 168 MET A N 1
ATOM 1361 C CA . MET A 1 168 ? -10.280 -8.964 9.404 1.00 98.31 168 MET A CA 1
ATOM 1362 C C . MET A 1 168 ? -10.517 -10.378 8.860 1.00 98.31 168 MET A C 1
ATOM 1364 O O . MET A 1 168 ? -10.889 -10.527 7.696 1.00 98.31 168 MET A O 1
ATOM 1368 N N . GLU A 1 169 ? -10.318 -11.408 9.684 1.00 98.00 169 GLU A N 1
ATOM 1369 C CA . GLU A 1 169 ? -10.477 -12.808 9.282 1.00 98.00 169 GLU A CA 1
ATOM 1370 C C . GLU A 1 169 ? -11.929 -13.128 8.906 1.00 98.00 169 GLU A C 1
ATOM 1372 O O . GLU A 1 169 ? -12.171 -13.724 7.858 1.00 98.00 169 GLU A O 1
ATOM 1377 N N . ASN A 1 170 ? -12.900 -12.641 9.681 1.00 97.81 170 ASN A N 1
ATOM 1378 C CA . ASN A 1 170 ? -14.323 -12.811 9.388 1.00 97.81 170 ASN A CA 1
ATOM 1379 C C . ASN A 1 170 ? -14.743 -12.112 8.088 1.00 97.81 170 ASN A C 1
ATOM 1381 O O . ASN A 1 170 ? -15.603 -12.620 7.371 1.00 97.81 170 ASN A O 1
ATOM 1385 N N . PHE A 1 171 ? -14.161 -10.949 7.782 1.00 97.75 171 PHE A N 1
ATOM 1386 C CA . PHE A 1 171 ? -14.522 -10.187 6.587 1.00 97.75 171 PHE A CA 1
ATOM 1387 C C . PHE A 1 171 ? -13.872 -10.744 5.313 1.00 97.75 171 PHE A C 1
ATOM 1389 O O . PHE A 1 171 ? -14.545 -10.881 4.292 1.00 97.75 171 PHE A O 1
ATOM 1396 N N . TYR A 1 172 ? -12.575 -11.065 5.352 1.00 97.25 172 TYR A N 1
ATOM 1397 C CA . TYR A 1 172 ? -11.835 -11.521 4.166 1.00 97.25 172 TYR A CA 1
ATOM 1398 C C . TYR A 1 172 ? -11.795 -13.045 4.001 1.00 97.25 172 TYR A C 1
ATOM 1400 O O . TYR A 1 172 ? -11.377 -13.527 2.948 1.00 97.25 172 TYR A O 1
ATOM 1408 N N . GLY A 1 173 ? -12.179 -13.813 5.023 1.00 97.81 173 GLY A N 1
ATOM 1409 C CA . GLY A 1 173 ? -12.089 -15.277 5.020 1.00 97.81 173 GLY A CA 1
ATOM 1410 C C . GLY A 1 173 ? -10.653 -15.811 5.063 1.00 97.81 173 GLY A C 1
ATOM 1411 O O . GLY A 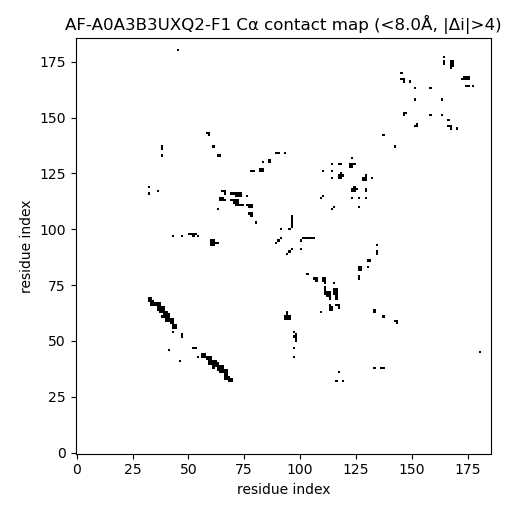1 173 ? -10.424 -16.987 4.786 1.00 97.81 173 GLY A O 1
ATOM 1412 N N . VAL A 1 174 ? -9.676 -14.953 5.368 1.00 96.19 174 VAL A N 1
ATOM 1413 C CA . VAL A 1 174 ? -8.257 -15.302 5.474 1.00 96.19 174 VAL A CA 1
ATOM 1414 C C . VAL A 1 174 ? -7.637 -14.607 6.677 1.00 96.19 174 VAL A C 1
ATOM 1416 O O . VAL A 1 174 ? -7.923 -13.442 6.953 1.00 96.19 174 VAL A O 1
ATOM 1419 N N . LYS A 1 175 ? -6.742 -15.310 7.371 1.00 96.75 175 LYS A N 1
ATOM 1420 C CA . LYS A 1 175 ? -6.019 -14.758 8.515 1.00 96.75 175 LYS A CA 1
ATOM 1421 C C . LYS A 1 175 ? -4.976 -13.726 8.050 1.00 96.75 175 LYS A C 1
ATOM 1423 O O . LYS A 1 175 ? -4.075 -14.089 7.282 1.00 96.75 175 LYS A O 1
ATOM 1428 N N . PRO A 1 176 ? -5.057 -12.456 8.488 1.00 96.12 176 PRO A N 1
ATOM 1429 C CA . PRO A 1 176 ? -4.077 -11.440 8.122 1.00 96.12 176 PRO A CA 1
ATOM 1430 C C . PRO A 1 176 ? -2.761 -11.627 8.887 1.00 96.12 176 PRO A C 1
ATOM 1432 O O . PRO A 1 176 ? -2.695 -12.291 9.919 1.00 96.12 176 PRO A O 1
ATOM 1435 N N . LYS A 1 177 ? -1.704 -10.960 8.416 1.00 97.25 177 LYS A N 1
ATOM 1436 C CA . LYS A 1 177 ? -0.501 -10.714 9.217 1.00 97.25 177 LYS A CA 1
ATOM 1437 C C . LYS A 1 177 ? -0.524 -9.264 9.685 1.00 97.25 177 LYS A C 1
ATOM 1439 O O . LYS A 1 177 ? -0.447 -8.359 8.861 1.00 97.25 177 LYS A O 1
ATOM 1444 N N . ILE A 1 178 ? -0.605 -9.056 10.994 1.00 97.44 178 ILE A N 1
ATOM 1445 C CA . ILE A 1 178 ? -0.602 -7.727 11.614 1.00 97.44 178 ILE A CA 1
ATOM 1446 C C . ILE A 1 178 ? 0.767 -7.501 12.259 1.00 97.44 178 ILE A C 1
ATOM 1448 O O . ILE A 1 178 ? 1.290 -8.378 12.946 1.00 97.44 178 ILE A O 1
ATOM 1452 N N . GLN A 1 179 ? 1.363 -6.337 12.011 1.00 95.69 179 GLN A N 1
ATOM 1453 C CA . GLN A 1 179 ? 2.630 -5.923 12.611 1.00 95.69 179 GLN A CA 1
ATOM 1454 C C . GLN A 1 179 ? 2.400 -4.690 13.479 1.00 95.69 179 GLN A C 1
ATOM 1456 O O . GLN A 1 179 ? 1.658 -3.786 13.097 1.00 95.69 179 GLN A O 1
ATOM 1461 N N . CYS A 1 180 ? 3.049 -4.653 14.638 1.00 94.38 180 CYS A N 1
ATOM 1462 C CA . CYS A 1 180 ? 2.965 -3.547 15.582 1.00 94.38 180 CYS A CA 1
ATOM 1463 C C . CYS A 1 180 ? 4.366 -3.024 15.889 1.00 94.38 180 CYS A C 1
ATOM 1465 O O . CYS A 1 180 ? 5.335 -3.783 15.876 1.00 94.38 180 CYS A O 1
ATOM 1467 N N . LEU A 1 181 ? 4.454 -1.735 16.210 1.00 90.31 181 LEU A N 1
ATOM 1468 C CA . LEU A 1 181 ? 5.619 -1.197 16.896 1.00 90.31 181 LEU A CA 1
ATOM 1469 C C . LEU A 1 181 ? 5.474 -1.512 18.382 1.00 90.31 181 LEU A C 1
ATOM 1471 O O . LEU A 1 181 ? 4.402 -1.316 18.960 1.00 90.31 181 LEU A O 1
ATOM 1475 N N . HIS A 1 182 ? 6.539 -2.017 18.996 1.00 83.12 182 HIS A N 1
ATOM 1476 C CA . HIS A 1 182 ? 6.578 -2.089 20.447 1.00 83.12 182 HIS A CA 1
ATOM 1477 C C . HIS A 1 182 ? 6.683 -0.673 21.016 1.00 83.12 182 HIS A C 1
ATOM 1479 O O . HIS A 1 182 ? 7.335 0.172 20.398 1.00 83.12 182 HIS A O 1
ATOM 1485 N N . PRO A 1 183 ? 6.068 -0.400 22.180 1.00 72.19 183 PRO A N 1
ATOM 1486 C CA . PRO A 1 183 ? 6.332 0.835 22.895 1.00 72.19 183 PRO A CA 1
ATOM 1487 C C . PRO A 1 183 ? 7.842 0.958 23.087 1.00 72.19 183 PRO A C 1
ATOM 1489 O O . PRO A 1 183 ? 8.468 0.042 23.625 1.00 72.19 183 PRO A O 1
ATOM 1492 N N . SER A 1 184 ? 8.430 2.057 22.622 1.00 63.66 184 SER A N 1
ATOM 1493 C CA . SER A 1 184 ? 9.816 2.367 22.942 1.00 63.66 184 SER A CA 1
ATOM 1494 C C . SER A 1 184 ? 9.933 2.402 24.464 1.00 63.66 184 SER A C 1
ATOM 1496 O O . SER A 1 184 ? 9.218 3.159 25.119 1.00 63.66 184 SER A O 1
ATOM 1498 N N . THR A 1 185 ? 10.804 1.573 25.039 1.00 45.66 185 THR A N 1
ATOM 1499 C CA . THR A 1 185 ? 11.311 1.809 26.392 1.00 45.66 185 THR A CA 1
ATOM 1500 C C . THR A 1 185 ? 12.151 3.075 26.315 1.00 45.66 185 THR A C 1
ATOM 1502 O O . THR A 1 185 ? 13.330 3.008 25.965 1.00 45.66 185 THR A O 1
ATOM 1505 N N . VAL A 1 186 ? 11.507 4.223 26.507 1.00 42.00 186 VAL A N 1
ATOM 1506 C CA . VAL A 1 186 ? 12.190 5.492 26.765 1.00 42.00 186 VAL A CA 1
ATOM 1507 C C . VAL A 1 186 ? 12.596 5.518 28.230 1.00 42.00 186 VAL A C 1
ATOM 1509 O O . VAL A 1 186 ? 11.745 5.137 29.066 1.00 42.00 186 VAL A O 1
#